Protein AF-A0A7C4N826-F1 (afdb_monomer)

Solvent-accessible surface area (backbone atoms only — not comparable to full-atom values): 10857 Å² total; per-residue (Å²): 114,66,68,38,59,45,18,26,52,26,45,74,72,68,40,43,72,61,13,52,49,43,39,58,63,31,50,81,81,29,78,31,41,46,38,45,15,41,29,45,84,32,89,45,54,49,45,40,62,68,64,47,46,76,80,42,70,53,61,46,68,82,58,27,34,66,53,55,62,45,84,78,51,10,20,33,34,34,29,24,44,35,54,50,26,20,45,44,22,25,51,54,32,47,53,49,39,73,77,40,53,96,76,60,71,66,46,52,72,67,58,39,51,58,51,39,42,58,34,52,52,54,51,48,49,48,52,49,18,58,60,71,21,60,78,48,58,81,66,18,64,59,32,46,23,58,70,56,35,62,77,55,72,54,79,62,62,69,62,34,40,31,40,44,30,83,76,4,52,52,34,47,49,35,33,54,26,19,27,43,36,17,32,39,52,34,49,38,48,47,52,58,52,55,49,56,54,48,53,54,50,52,55,50,51,51,52,55,56,52,63,75,74,108

Secondary structure (DSSP, 8-state):
--HHHHHHHHHHTT-HHHHHHHHHHHTTT----GGGEEEESSS-SS--HHHHHTTS--SSHHHHTT--EETTTEEEEEEEHHHHHHHHHHHHHHHHHHHHTTTPPPPPHHHHHHHHHHHHHHHHHHHHHHHHHTTSTT-SHHHH-HHHHHHTTT-S-HHHHSSSSTTSHHHHHHHHHHHHHHHHHHHHHHHHHHHHHHHHHHHHHHHHHHHTT-

Sequence (214 aa):
VVAPWLAPVFMRLGAEGLGNSIYFIYQFFCHQLPERSFFLFGPQPMYSLAQIGAAWPVADPNVLRQFVGSADFGWKVAYSDRMVSMYTGLWLASIGFAAFRRRIRPLPIWGYALLLLPMLIDGGTHFLSDLLAAPDWGAGFRDTNAWLAQLTGGALPPEFYAGSALGSFNSIMRLLTGALFGAATVWFAWPYVDGAFGEIKEDLAAKIAGLRKA

Mean predicted aligned error: 3.91 Å

pLDDT: mean 95.6, std 3.64, range [69.06, 98.75]

Structure (mmCIF, N/CA/C/O backbone):
data_AF-A0A7C4N826-F1
#
_entry.id   AF-A0A7C4N826-F1
#
loop_
_atom_site.group_PDB
_atom_site.id
_atom_site.type_symbol
_atom_site.label_atom_id
_atom_site.label_alt_id
_atom_site.label_comp_id
_atom_site.label_asym_id
_atom_site.label_entity_id
_atom_site.label_seq_id
_atom_site.pdbx_PDB_ins_code
_atom_site.Cartn_x
_atom_site.Cartn_y
_atom_site.Cartn_z
_atom_site.occupancy
_atom_site.B_iso_or_equiv
_atom_site.auth_seq_id
_atom_site.auth_comp_id
_atom_site.auth_asym_id
_atom_site.auth_atom_id
_atom_site.pdbx_PDB_model_num
ATOM 1 N N . VAL A 1 1 ? -10.874 -2.614 1.430 1.00 90.38 1 VAL A N 1
ATOM 2 C CA . VAL A 1 1 ? -10.037 -3.771 1.031 1.00 90.38 1 VAL A CA 1
ATOM 3 C C . VAL A 1 1 ? -10.423 -4.315 -0.335 1.00 90.38 1 VAL A C 1
ATOM 5 O O . VAL A 1 1 ? -9.553 -4.324 -1.179 1.00 90.38 1 VAL A O 1
ATOM 8 N N . VAL A 1 2 ? -11.677 -4.721 -0.585 1.00 95.00 2 VAL A N 1
ATOM 9 C CA . VAL A 1 2 ? -12.054 -5.477 -1.804 1.00 95.00 2 VAL A CA 1
ATOM 10 C C . VAL A 1 2 ? -12.101 -4.646 -3.093 1.00 95.00 2 VAL A C 1
ATOM 12 O O . VAL A 1 2 ? -11.544 -5.066 -4.098 1.00 95.00 2 VAL A O 1
ATOM 15 N N . ALA A 1 3 ? -12.736 -3.470 -3.084 1.00 96.69 3 ALA A N 1
ATOM 16 C CA . ALA A 1 3 ? -13.019 -2.723 -4.317 1.00 96.69 3 ALA A CA 1
ATOM 17 C C . ALA A 1 3 ? -11.794 -2.436 -5.224 1.00 96.69 3 ALA A C 1
ATOM 19 O O . ALA A 1 3 ? -11.919 -2.647 -6.426 1.00 96.69 3 ALA A O 1
ATOM 20 N N . PRO A 1 4 ? -10.599 -2.070 -4.714 1.00 97.75 4 PRO A N 1
ATOM 21 C CA . PRO A 1 4 ? -9.406 -1.890 -5.552 1.00 97.75 4 PRO A CA 1
ATOM 22 C C . PRO A 1 4 ? -8.995 -3.129 -6.357 1.00 97.75 4 PRO A C 1
ATOM 24 O O . PRO A 1 4 ? -8.427 -2.994 -7.439 1.00 97.75 4 PRO A O 1
ATOM 27 N N . TRP A 1 5 ? -9.285 -4.331 -5.848 1.00 98.19 5 TRP A N 1
ATOM 28 C CA . TRP A 1 5 ? -8.997 -5.599 -6.524 1.00 98.19 5 TRP A CA 1
ATOM 29 C C . TRP A 1 5 ? -10.010 -5.933 -7.618 1.00 98.19 5 TRP A C 1
ATOM 31 O O . TRP A 1 5 ? -9.725 -6.766 -8.472 1.00 98.19 5 TRP A O 1
ATOM 41 N N . LEU A 1 6 ? -11.176 -5.282 -7.630 1.00 98.50 6 LEU A N 1
ATOM 42 C CA . LEU A 1 6 ? -12.163 -5.457 -8.695 1.00 98.50 6 LEU A CA 1
ATOM 43 C C . LEU A 1 6 ? -11.793 -4.684 -9.964 1.00 98.50 6 LEU A C 1
ATOM 45 O O . LEU A 1 6 ? -12.235 -5.074 -11.041 1.00 98.50 6 LEU A O 1
ATOM 49 N N . ALA A 1 7 ? -10.953 -3.644 -9.870 1.00 98.50 7 ALA A N 1
ATOM 50 C CA . ALA A 1 7 ? -10.474 -2.910 -11.042 1.00 98.50 7 ALA A CA 1
ATOM 51 C C . ALA A 1 7 ? -9.855 -3.840 -12.102 1.00 98.50 7 ALA A C 1
ATOM 53 O O . ALA A 1 7 ? -10.395 -3.897 -13.208 1.00 98.50 7 ALA A O 1
ATOM 54 N N . PRO A 1 8 ? -8.816 -4.642 -11.796 1.00 98.56 8 PRO A N 1
ATOM 55 C CA . PRO A 1 8 ? -8.227 -5.533 -12.791 1.00 98.56 8 PRO A CA 1
ATOM 56 C C . PRO A 1 8 ? -9.186 -6.632 -13.271 1.00 98.56 8 PRO A C 1
ATOM 58 O O . PRO A 1 8 ? -9.076 -7.072 -14.412 1.00 98.56 8 PRO A O 1
ATOM 61 N N . VAL A 1 9 ? -10.153 -7.054 -12.445 1.00 98.62 9 VAL A N 1
ATOM 62 C CA . VAL A 1 9 ? -11.191 -8.023 -12.846 1.00 98.62 9 VAL A CA 1
ATOM 63 C C . VAL A 1 9 ? -12.089 -7.429 -13.930 1.00 98.62 9 VAL A C 1
ATOM 65 O O . VAL A 1 9 ? -12.307 -8.064 -14.958 1.00 98.62 9 VAL A O 1
ATOM 68 N N . PHE A 1 10 ? -12.576 -6.201 -13.743 1.00 98.75 10 PHE A N 1
ATOM 69 C CA . PHE A 1 10 ? -13.399 -5.535 -14.752 1.00 98.75 10 PHE A CA 1
ATOM 70 C C . PHE A 1 10 ? -12.628 -5.255 -16.036 1.00 98.75 10 PHE A C 1
ATOM 72 O O . PHE A 1 10 ? -13.175 -5.467 -17.116 1.00 98.75 10 PHE A O 1
ATOM 79 N N . MET A 1 11 ? -11.355 -4.867 -15.927 1.00 98.56 11 MET A N 1
ATOM 80 C CA . MET A 1 11 ? -10.503 -4.698 -17.102 1.00 98.56 11 MET A CA 1
ATOM 81 C C . MET A 1 11 ? -10.345 -6.012 -17.880 1.00 98.56 11 MET A C 1
ATOM 83 O O . MET A 1 11 ? -10.524 -6.030 -19.095 1.00 98.56 11 MET A O 1
ATOM 87 N N . ARG A 1 12 ? -10.107 -7.135 -17.187 1.00 98.31 12 ARG A N 1
ATOM 88 C CA . ARG A 1 12 ? -10.002 -8.460 -17.818 1.00 98.31 12 ARG A CA 1
ATOM 89 C C . ARG A 1 12 ? -11.283 -8.890 -18.535 1.00 98.31 12 ARG A C 1
ATOM 91 O O . ARG A 1 12 ? -11.203 -9.586 -19.543 1.00 98.31 12 ARG A O 1
ATOM 98 N N . LEU A 1 13 ? -12.446 -8.518 -18.005 1.00 98.25 13 LEU A N 1
ATOM 99 C CA . LEU A 1 13 ? -13.756 -8.863 -18.567 1.00 98.25 13 LEU A CA 1
ATOM 100 C C . LEU A 1 13 ? -14.211 -7.914 -19.692 1.00 98.25 13 LEU A C 1
ATOM 102 O O . LEU A 1 13 ? -15.305 -8.094 -20.219 1.00 98.25 13 LEU A O 1
ATOM 106 N N . GLY A 1 14 ? -13.416 -6.896 -20.044 1.00 97.69 14 GLY A N 1
ATOM 107 C CA . GLY A 1 14 ? -13.790 -5.872 -21.027 1.00 97.69 14 GLY A CA 1
ATOM 108 C C . GLY A 1 14 ? -14.777 -4.823 -20.498 1.00 97.69 14 GLY A C 1
ATOM 109 O O . GLY A 1 14 ? -15.217 -3.951 -21.242 1.00 97.69 14 GLY A O 1
ATOM 110 N N . ALA A 1 15 ? -15.111 -4.853 -19.204 1.00 98.31 15 ALA A N 1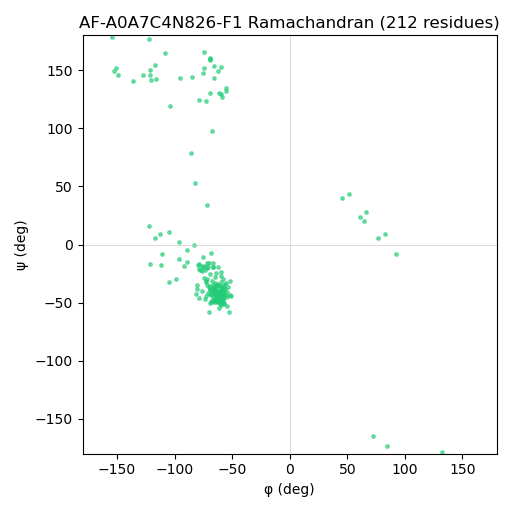
ATOM 111 C CA . ALA A 1 15 ? -15.949 -3.854 -18.542 1.00 98.31 15 ALA A CA 1
ATOM 112 C C . ALA A 1 15 ? -15.121 -2.618 -18.137 1.00 98.31 15 ALA A C 1
ATOM 114 O O . ALA A 1 15 ? -15.113 -2.199 -16.976 1.00 98.31 15 ALA A O 1
ATOM 115 N N . GLU A 1 16 ? -14.402 -2.034 -19.096 1.00 97.88 16 GLU A N 1
ATOM 116 C CA . GLU A 1 16 ? -13.386 -1.000 -18.859 1.00 97.88 16 GLU A CA 1
ATOM 117 C C . GLU A 1 16 ? -13.931 0.222 -18.111 1.00 97.88 16 GLU A C 1
ATOM 119 O O . GLU A 1 16 ? -13.265 0.743 -17.222 1.00 97.88 16 GLU A O 1
ATOM 124 N N . GLY A 1 17 ? -15.168 0.647 -18.394 1.00 98.31 17 GLY A N 1
ATOM 125 C CA . GLY A 1 17 ? -15.800 1.772 -17.695 1.00 98.31 17 GLY A CA 1
ATOM 126 C C . GLY A 1 17 ? -15.902 1.564 -16.179 1.00 98.31 17 GLY A C 1
ATOM 127 O O . GLY A 1 17 ? -15.667 2.499 -15.412 1.00 98.31 17 GLY A O 1
ATOM 128 N N . LEU A 1 18 ? -16.173 0.335 -15.724 1.00 98.44 18 LEU A N 1
ATOM 129 C CA . LEU A 1 18 ? -16.213 -0.001 -14.297 1.00 98.44 18 LEU A CA 1
ATOM 130 C C . LEU A 1 18 ? -14.803 -0.042 -13.697 1.00 98.44 18 LEU A C 1
ATOM 132 O O . LEU A 1 18 ? -14.575 0.525 -12.629 1.00 98.44 18 LEU A O 1
ATOM 136 N N . GLY A 1 19 ? -13.848 -0.662 -14.397 1.00 98.44 19 GLY A N 1
ATOM 137 C CA . GLY A 1 19 ? -12.448 -0.715 -13.966 1.00 98.44 19 GLY A CA 1
ATOM 138 C C . GLY A 1 19 ? -11.834 0.679 -13.819 1.00 98.44 19 GLY A C 1
ATOM 139 O O . GLY A 1 19 ? -11.307 1.025 -12.760 1.00 98.44 19 GLY A O 1
ATOM 140 N N . ASN A 1 20 ? -12.004 1.519 -14.839 1.00 98.31 20 ASN A N 1
ATOM 141 C CA . ASN A 1 20 ? -11.523 2.899 -14.871 1.00 98.31 20 ASN A CA 1
ATOM 142 C C . ASN A 1 20 ? -12.197 3.784 -13.821 1.00 98.31 20 ASN A C 1
ATOM 144 O O . ASN A 1 20 ? -11.534 4.641 -13.243 1.00 98.31 20 ASN A O 1
ATOM 148 N N . SER A 1 21 ? -13.470 3.539 -13.500 1.00 98.44 21 SER A N 1
ATOM 149 C CA . SER A 1 21 ? -14.152 4.237 -12.403 1.00 98.44 21 SER A CA 1
ATOM 150 C C . SER A 1 21 ? -13.519 3.917 -11.045 1.00 98.44 21 SER A C 1
ATOM 152 O O . SER A 1 21 ? -13.330 4.813 -10.222 1.00 98.44 21 SER A O 1
ATOM 154 N N . ILE A 1 22 ? -13.124 2.660 -10.812 1.00 98.50 22 ILE A N 1
ATOM 155 C CA . ILE A 1 22 ? -12.414 2.266 -9.586 1.00 98.50 22 ILE A CA 1
ATOM 156 C C . ILE A 1 22 ? -11.024 2.905 -9.545 1.00 98.50 22 ILE A C 1
ATOM 158 O O . ILE A 1 22 ? -10.684 3.522 -8.535 1.00 98.50 22 ILE A O 1
ATOM 162 N N . TYR A 1 23 ? -10.241 2.826 -10.629 1.00 98.38 23 TYR A N 1
ATOM 163 C CA . TYR A 1 23 ? -8.948 3.520 -10.701 1.00 98.38 23 TYR A CA 1
ATOM 164 C C . TYR A 1 23 ? -9.104 5.015 -10.420 1.00 98.38 23 TYR A C 1
ATOM 166 O O . TYR A 1 23 ? -8.359 5.558 -9.602 1.00 98.38 23 TYR A O 1
ATOM 174 N N . PHE A 1 24 ? -10.113 5.656 -11.019 1.00 97.19 24 PHE A N 1
ATOM 175 C CA . PHE A 1 24 ? -10.397 7.075 -10.842 1.00 97.19 24 PHE A CA 1
ATOM 176 C C . PHE A 1 24 ? -10.697 7.431 -9.386 1.00 97.19 24 PHE A C 1
ATOM 178 O O . PHE A 1 24 ? -10.092 8.359 -8.857 1.00 97.19 24 PHE A O 1
ATOM 185 N N . ILE A 1 25 ? -11.592 6.697 -8.720 1.00 97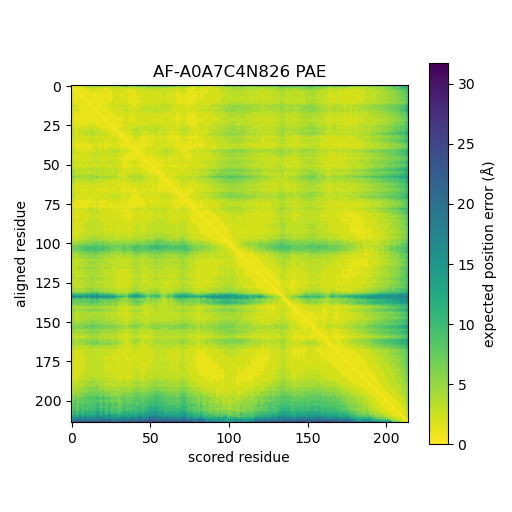.50 25 ILE A N 1
ATOM 186 C CA . ILE A 1 25 ? -11.944 6.951 -7.316 1.00 97.50 25 ILE A CA 1
ATOM 187 C C . ILE A 1 25 ? -10.715 6.777 -6.423 1.00 97.50 25 ILE A C 1
ATOM 189 O O . ILE A 1 25 ? -10.429 7.618 -5.570 1.00 97.50 25 ILE A O 1
ATOM 193 N N . TYR A 1 26 ? -9.957 5.699 -6.622 1.00 96.94 26 TYR A N 1
ATOM 194 C CA . TYR A 1 26 ? -8.838 5.387 -5.742 1.00 96.94 26 TYR A CA 1
ATOM 195 C C . TYR A 1 26 ? -7.605 6.266 -5.963 1.00 96.94 26 TYR A C 1
ATOM 197 O O . TYR A 1 26 ? -6.699 6.263 -5.128 1.00 96.94 26 TYR A O 1
ATOM 205 N N . GLN A 1 27 ? -7.557 7.054 -7.040 1.00 95.19 27 GLN A N 1
ATOM 206 C CA . GLN A 1 27 ? -6.398 7.893 -7.359 1.00 95.19 27 GLN A CA 1
ATOM 207 C C . GLN A 1 27 ? -6.239 9.082 -6.402 1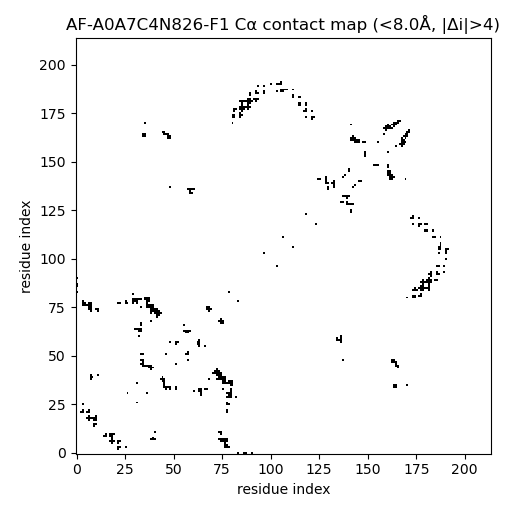.00 95.19 27 GLN A C 1
ATOM 209 O O . GLN A 1 27 ? -5.161 9.665 -6.306 1.00 95.19 27 GLN A O 1
ATOM 214 N N . PHE A 1 28 ? -7.322 9.444 -5.707 1.00 94.88 28 PHE A N 1
ATOM 215 C CA . PHE A 1 28 ? -7.336 10.480 -4.673 1.00 94.88 28 PHE A CA 1
ATOM 216 C C . PHE A 1 28 ? -6.795 9.979 -3.331 1.00 94.88 28 PHE A C 1
ATOM 218 O O . PHE A 1 28 ? -6.427 10.777 -2.477 1.00 94.88 28 PHE A O 1
ATOM 225 N N . PHE A 1 29 ? -6.733 8.659 -3.145 1.00 93.88 29 PHE A N 1
ATOM 226 C CA . PHE A 1 29 ? -6.243 8.035 -1.917 1.00 93.88 29 PHE A CA 1
ATOM 227 C C . PHE A 1 29 ? -4.838 7.461 -2.099 1.00 93.88 29 PHE A C 1
ATOM 229 O O . PHE A 1 29 ? -4.055 7.433 -1.157 1.00 93.88 29 PHE A O 1
ATOM 236 N N . CYS A 1 30 ? -4.514 6.993 -3.305 1.00 94.88 30 CYS A N 1
ATOM 237 C CA . CYS A 1 30 ? -3.245 6.373 -3.648 1.00 94.88 30 CYS A CA 1
ATOM 238 C C . CYS A 1 30 ? -2.750 6.904 -4.995 1.00 94.88 30 CYS A C 1
ATOM 240 O O . CYS A 1 30 ? -3.525 7.021 -5.938 1.00 94.88 30 CYS A O 1
ATOM 242 N N . HIS A 1 31 ? -1.443 7.132 -5.120 1.00 91.94 31 HIS A N 1
ATOM 243 C CA . HIS A 1 31 ? -0.825 7.525 -6.389 1.00 91.94 31 HIS A CA 1
ATOM 244 C C . HIS A 1 31 ? -0.883 6.420 -7.468 1.00 91.94 31 HIS A C 1
ATOM 246 O O . HIS A 1 31 ? -0.725 6.722 -8.645 1.00 91.94 31 HIS A O 1
ATOM 252 N N . GLN A 1 32 ? -1.101 5.154 -7.079 1.00 93.88 32 GLN A N 1
ATOM 253 C CA . GLN A 1 32 ? -1.239 3.988 -7.970 1.00 93.88 32 GLN A CA 1
ATOM 254 C C . GLN A 1 32 ? -0.104 3.841 -8.996 1.00 93.88 32 GLN A C 1
ATOM 256 O O . GLN A 1 32 ? -0.339 3.559 -10.171 1.00 93.88 32 GLN A O 1
ATOM 261 N N . LEU A 1 33 ? 1.142 4.041 -8.569 1.00 95.69 33 LEU A N 1
ATOM 262 C CA . LEU A 1 33 ? 2.281 3.883 -9.472 1.00 95.69 33 LEU A CA 1
ATOM 263 C C . LEU A 1 33 ? 2.446 2.398 -9.833 1.00 95.69 33 LEU A C 1
ATOM 265 O O . LEU A 1 33 ? 2.408 1.555 -8.927 1.00 95.69 33 LEU A O 1
ATOM 269 N N . PRO A 1 34 ? 2.574 2.059 -11.125 1.00 96.88 34 PRO A N 1
ATOM 270 C CA . PRO A 1 34 ? 2.549 0.678 -11.592 1.00 96.88 34 PRO A CA 1
ATOM 271 C C . PRO A 1 34 ? 3.699 -0.163 -11.026 1.00 96.88 34 PRO A C 1
ATOM 273 O O . PRO A 1 34 ? 3.462 -1.270 -10.560 1.00 96.88 34 PRO A O 1
ATOM 276 N N . GLU A 1 35 ? 4.915 0.368 -10.926 1.00 94.88 35 GLU A N 1
ATOM 277 C CA . GLU A 1 35 ? 6.090 -0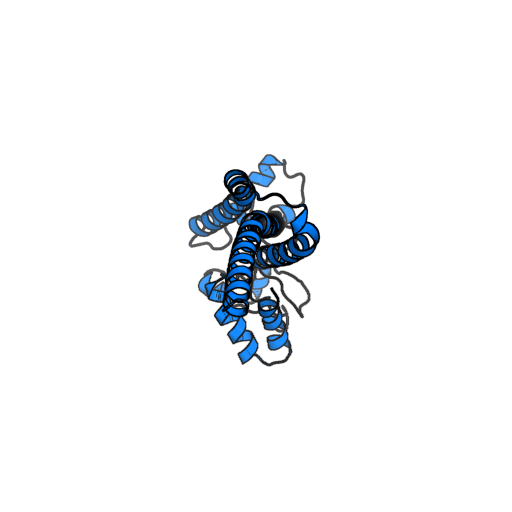.337 -10.394 1.00 94.88 35 GLU A CA 1
ATOM 278 C C . GLU A 1 35 ? 6.019 -0.621 -8.882 1.00 94.88 35 GLU A C 1
ATOM 280 O O . GLU A 1 35 ? 6.874 -1.306 -8.320 1.00 94.88 35 GLU A O 1
ATOM 285 N N . ARG A 1 36 ? 4.994 -0.083 -8.211 1.00 95.44 36 ARG A N 1
ATOM 286 C CA . ARG A 1 36 ? 4.704 -0.272 -6.783 1.00 95.44 36 ARG A CA 1
ATOM 287 C C . ARG A 1 36 ? 3.306 -0.865 -6.562 1.00 95.44 36 ARG A C 1
ATOM 289 O O . ARG A 1 36 ? 2.789 -0.768 -5.455 1.00 95.44 36 ARG A O 1
ATOM 296 N N . SER A 1 37 ? 2.668 -1.429 -7.590 1.00 97.50 37 SER A N 1
ATOM 297 C CA . SER A 1 37 ? 1.313 -2.000 -7.524 1.00 97.50 37 SER A CA 1
ATOM 298 C C . SER A 1 37 ? 1.320 -3.474 -7.925 1.00 97.50 37 SER A C 1
ATOM 300 O O . SER A 1 37 ? 2.133 -3.896 -8.745 1.00 97.50 37 SER A O 1
ATOM 302 N N . PHE A 1 38 ? 0.396 -4.257 -7.367 1.00 97.81 38 PHE A N 1
ATOM 303 C CA . PHE A 1 38 ? 0.199 -5.642 -7.794 1.00 97.81 38 PHE A CA 1
ATOM 304 C C . PHE A 1 38 ? -0.538 -5.707 -9.130 1.00 97.81 38 PHE A C 1
ATOM 306 O O . PHE A 1 38 ? -1.409 -4.879 -9.366 1.00 97.81 38 PHE A O 1
ATOM 313 N N . PHE A 1 39 ? -0.252 -6.710 -9.955 1.00 98.31 39 PHE A N 1
ATOM 314 C CA . PHE A 1 39 ? -0.924 -6.996 -11.221 1.00 98.31 39 PHE A CA 1
ATOM 315 C C . PHE A 1 39 ? -1.632 -8.348 -11.168 1.00 98.31 39 PHE A C 1
ATOM 317 O O . PHE A 1 39 ? -1.128 -9.308 -10.586 1.00 98.31 39 PHE A O 1
ATOM 324 N N . LEU A 1 40 ? -2.804 -8.422 -11.798 1.00 98.50 40 LEU A N 1
ATOM 325 C CA . LEU A 1 40 ? -3.547 -9.658 -12.022 1.00 98.50 40 LEU A CA 1
ATOM 326 C C . LEU A 1 40 ? -3.681 -9.933 -13.517 1.00 98.50 40 LEU A C 1
ATOM 328 O O . LEU A 1 40 ? -3.728 -9.009 -14.328 1.00 98.50 40 LEU A O 1
ATOM 332 N N . PHE A 1 41 ? -3.837 -11.211 -13.861 1.00 98.31 41 PHE A N 1
ATOM 333 C CA . PHE A 1 41 ? -4.054 -11.686 -15.234 1.00 98.31 41 PHE A CA 1
ATOM 334 C C . PHE A 1 41 ? -2.885 -11.435 -16.196 1.00 98.31 41 PHE A C 1
ATOM 336 O O . PHE A 1 41 ? -3.084 -11.469 -17.408 1.00 98.31 41 PHE A O 1
ATOM 343 N N . GLY A 1 42 ? -1.687 -11.217 -15.653 1.00 96.69 42 GLY A N 1
ATOM 344 C CA . GLY A 1 42 ? -0.429 -11.171 -16.390 1.00 96.69 42 GLY A CA 1
ATOM 345 C C . GLY A 1 42 ? 0.581 -12.194 -15.859 1.00 96.69 42 GLY A C 1
ATOM 346 O O . GLY A 1 42 ? 0.300 -12.885 -1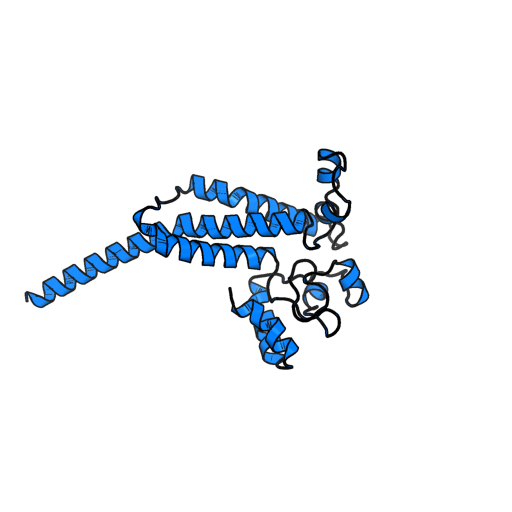4.876 1.00 96.69 42 GLY A O 1
ATOM 347 N N . PRO A 1 43 ? 1.758 -12.300 -16.495 1.00 97.38 43 PRO A N 1
ATOM 348 C CA . PRO A 1 43 ? 2.792 -13.267 -16.136 1.00 97.38 43 PRO A CA 1
ATOM 349 C C . PRO A 1 43 ? 3.472 -12.997 -14.787 1.00 97.38 43 PRO A C 1
ATOM 351 O O . PRO A 1 43 ? 3.998 -13.934 -14.189 1.00 97.38 43 PRO A O 1
ATOM 354 N N . GLN A 1 44 ? 3.497 -11.749 -14.304 1.00 96.12 44 GLN A N 1
ATOM 355 C CA . GLN A 1 44 ? 4.143 -11.386 -13.039 1.00 96.12 44 GLN A CA 1
ATOM 356 C C . GLN A 1 44 ? 3.187 -10.611 -12.123 1.00 96.12 44 GLN A C 1
ATOM 358 O O . GLN A 1 44 ? 2.375 -9.820 -12.606 1.00 96.12 44 GLN A O 1
ATOM 363 N N . PRO A 1 45 ? 3.294 -10.793 -10.793 1.00 95.94 45 PRO A N 1
ATOM 364 C CA . PRO A 1 45 ? 2.462 -10.072 -9.835 1.00 95.94 45 PRO A CA 1
ATOM 365 C C . PRO A 1 45 ? 2.900 -8.616 -9.642 1.00 95.94 45 PRO A C 1
ATOM 367 O O . PRO A 1 45 ? 2.124 -7.835 -9.111 1.00 95.94 45 PRO A O 1
ATOM 370 N N . MET A 1 46 ? 4.125 -8.246 -10.022 1.00 96.00 46 MET A N 1
ATOM 371 C CA . MET A 1 46 ? 4.659 -6.879 -10.011 1.00 96.00 46 MET A CA 1
ATOM 372 C C . MET A 1 46 ? 5.730 -6.767 -11.098 1.00 96.00 46 MET A C 1
ATOM 374 O O . MET A 1 46 ? 6.430 -7.744 -11.357 1.00 96.00 46 MET A O 1
ATOM 378 N N . TYR A 1 47 ? 5.894 -5.578 -11.677 1.00 95.31 47 TYR A N 1
ATOM 379 C CA . TYR A 1 47 ? 6.898 -5.301 -12.708 1.00 95.31 47 TYR A CA 1
ATOM 380 C C . TYR A 1 47 ? 7.832 -4.181 -12.261 1.00 95.31 47 TYR A C 1
ATOM 382 O O . TYR A 1 47 ? 7.418 -3.239 -11.586 1.00 95.31 47 TYR A O 1
ATOM 390 N N . SER A 1 48 ? 9.099 -4.271 -12.652 1.00 93.12 48 SER A N 1
ATOM 391 C CA . SER A 1 48 ? 10.071 -3.199 -12.448 1.00 93.12 48 SER A CA 1
ATOM 392 C C . SER A 1 48 ? 9.765 -1.985 -13.330 1.00 93.12 48 SER A C 1
ATOM 394 O O . SER A 1 48 ? 9.132 -2.099 -14.383 1.00 93.12 48 SER A O 1
ATOM 396 N N . LEU A 1 49 ? 10.287 -0.820 -12.934 1.00 92.25 49 LEU A N 1
ATOM 397 C CA . LEU A 1 49 ? 10.165 0.408 -13.720 1.00 92.25 49 LEU A CA 1
ATOM 398 C C . LEU A 1 49 ? 10.755 0.244 -15.131 1.00 92.25 49 LEU A C 1
ATOM 400 O O . LEU A 1 49 ? 10.186 0.750 -16.087 1.00 92.25 49 LEU A O 1
ATOM 404 N N . ALA A 1 50 ? 11.840 -0.525 -15.277 1.00 91.81 50 ALA A N 1
ATOM 405 C CA . ALA A 1 50 ? 12.450 -0.816 -16.574 1.00 91.81 50 ALA A CA 1
ATOM 406 C C . ALA A 1 50 ? 11.538 -1.661 -17.480 1.00 91.81 50 ALA A C 1
ATOM 408 O O . ALA A 1 50 ? 11.409 -1.368 -18.666 1.00 91.81 50 ALA A O 1
ATOM 409 N N . GLN A 1 51 ? 10.863 -2.676 -16.926 1.00 94.88 51 GLN A N 1
ATOM 410 C CA . GLN A 1 51 ? 9.896 -3.480 -17.685 1.00 94.88 51 GLN A CA 1
ATOM 411 C C . GLN A 1 51 ? 8.707 -2.632 -18.145 1.00 94.88 51 GLN A C 1
ATOM 413 O O . GLN A 1 51 ? 8.294 -2.738 -19.293 1.00 94.88 51 GLN A O 1
ATOM 418 N N . ILE A 1 52 ? 8.188 -1.761 -17.275 1.00 95.75 52 ILE A N 1
ATOM 419 C CA . ILE A 1 52 ? 7.109 -0.826 -17.631 1.00 95.75 52 ILE A CA 1
ATOM 420 C C . ILE A 1 52 ? 7.598 0.184 -18.678 1.00 95.75 52 ILE A C 1
ATOM 422 O O . ILE A 1 52 ? 6.891 0.444 -19.646 1.00 95.75 52 ILE A O 1
ATOM 426 N N . GLY A 1 53 ? 8.831 0.679 -18.541 1.00 95.19 53 GLY A N 1
ATOM 427 C CA . GLY A 1 53 ? 9.481 1.614 -19.463 1.00 95.19 53 GLY A CA 1
ATOM 428 C C . GLY A 1 53 ? 9.634 1.104 -20.894 1.00 95.19 53 GLY A C 1
ATOM 429 O O . GLY A 1 53 ? 9.700 1.905 -21.822 1.00 95.19 53 GLY A O 1
ATOM 430 N N . ALA A 1 54 ? 9.633 -0.217 -21.094 1.00 95.69 54 ALA A N 1
ATOM 431 C CA . ALA A 1 54 ? 9.626 -0.817 -22.425 1.00 95.69 54 ALA A CA 1
ATOM 432 C C . ALA A 1 54 ? 8.276 -0.663 -23.154 1.00 95.69 54 ALA A C 1
ATOM 434 O O . ALA A 1 54 ? 8.233 -0.773 -24.377 1.00 95.69 54 ALA A O 1
ATOM 435 N N . ALA A 1 55 ? 7.184 -0.415 -22.421 1.00 95.69 55 ALA A N 1
ATOM 436 C CA . ALA A 1 55 ? 5.824 -0.326 -22.957 1.00 95.69 55 ALA A CA 1
ATOM 437 C C . ALA A 1 55 ? 5.135 1.028 -22.697 1.00 95.69 55 ALA A C 1
ATOM 439 O O . ALA A 1 55 ? 4.129 1.330 -23.338 1.00 95.69 55 ALA A O 1
ATOM 440 N N . TRP A 1 56 ? 5.637 1.841 -21.762 1.00 97.00 56 TRP A N 1
ATOM 441 C CA . TRP A 1 56 ? 5.002 3.085 -21.330 1.00 97.00 56 TRP A CA 1
ATOM 442 C C . TRP A 1 56 ? 6.031 4.139 -20.880 1.00 97.00 56 TRP A C 1
ATOM 444 O O . TRP A 1 56 ? 7.038 3.773 -20.277 1.00 97.00 56 TRP A O 1
ATOM 454 N N . PRO A 1 57 ? 5.800 5.449 -21.099 1.00 95.38 57 PRO A N 1
ATOM 455 C CA . PRO A 1 57 ? 6.702 6.495 -20.615 1.00 95.38 57 PRO A CA 1
ATOM 456 C C . PRO A 1 57 ? 6.833 6.518 -19.083 1.00 95.38 57 PRO A C 1
ATOM 458 O O . PRO A 1 57 ? 5.834 6.560 -18.365 1.00 95.38 57 PRO A O 1
ATOM 461 N N . VAL A 1 58 ? 8.073 6.550 -18.584 1.00 92.38 58 VAL A N 1
ATOM 462 C CA . VAL A 1 58 ? 8.391 6.504 -17.138 1.00 92.38 58 VAL A CA 1
ATOM 463 C C . VAL A 1 58 ? 8.964 7.803 -16.569 1.00 92.38 58 VAL A C 1
ATOM 465 O O . VAL A 1 58 ? 9.108 7.909 -15.357 1.00 92.38 58 VAL A O 1
ATOM 468 N N . ALA A 1 59 ? 9.287 8.783 -17.418 1.00 89.06 59 ALA A N 1
ATOM 469 C CA . ALA A 1 59 ? 9.972 10.008 -16.997 1.00 89.06 59 ALA A CA 1
ATOM 470 C C . ALA A 1 59 ? 9.095 10.926 -16.126 1.00 89.06 59 ALA A C 1
ATOM 472 O O . ALA A 1 59 ? 9.583 11.515 -15.168 1.00 89.06 59 ALA A O 1
ATOM 473 N N . ASP A 1 60 ? 7.801 11.036 -16.443 1.00 90.38 60 ASP A N 1
ATOM 474 C CA . ASP A 1 60 ? 6.849 11.838 -15.668 1.00 90.38 60 ASP A CA 1
ATOM 475 C C . ASP A 1 60 ? 5.957 10.919 -14.815 1.00 90.38 60 ASP A C 1
ATOM 477 O O . ASP A 1 60 ? 5.191 10.129 -15.384 1.00 90.38 60 ASP A O 1
ATOM 481 N N . PRO A 1 61 ? 5.971 11.027 -13.472 1.00 89.94 61 PRO A N 1
ATOM 482 C CA . PRO A 1 61 ? 5.119 10.218 -12.602 1.00 89.94 61 PRO A CA 1
ATOM 483 C C . PRO A 1 61 ? 3.616 10.407 -12.868 1.00 89.94 61 PRO A C 1
ATOM 485 O O . PRO A 1 61 ? 2.833 9.479 -12.643 1.00 89.94 61 PRO A O 1
ATOM 488 N N . ASN A 1 62 ? 3.188 11.572 -13.374 1.00 92.12 62 ASN A N 1
ATOM 489 C CA . ASN A 1 62 ? 1.791 11.830 -13.734 1.00 92.12 62 ASN A CA 1
ATOM 490 C C . ASN A 1 62 ? 1.359 11.081 -14.996 1.00 92.12 62 ASN A C 1
ATOM 492 O O . ASN A 1 62 ? 0.186 10.720 -15.117 1.00 92.12 62 ASN A O 1
ATOM 496 N N . VAL A 1 63 ? 2.291 10.822 -15.913 1.00 94.81 63 VAL A N 1
ATOM 497 C CA . VAL A 1 63 ? 2.069 9.966 -17.085 1.00 94.81 63 VAL A CA 1
ATOM 498 C C . VAL A 1 63 ? 2.206 8.500 -16.688 1.00 94.81 63 VAL A C 1
ATOM 500 O O . VAL A 1 63 ? 1.358 7.681 -17.037 1.00 94.81 63 VAL A O 1
ATOM 503 N N . LEU A 1 64 ? 3.211 8.161 -15.882 1.00 94.94 64 LEU A N 1
ATOM 504 C CA . LEU A 1 64 ? 3.480 6.800 -15.426 1.00 94.94 64 LEU A CA 1
ATOM 505 C C . LEU A 1 64 ? 2.284 6.180 -14.688 1.00 94.94 64 LEU A C 1
ATOM 507 O O . LEU A 1 64 ? 1.896 5.045 -14.964 1.00 94.94 64 LEU A O 1
ATOM 511 N N . ARG A 1 65 ? 1.628 6.931 -13.791 1.00 95.00 65 ARG A N 1
ATOM 512 C CA . ARG A 1 65 ? 0.438 6.446 -13.060 1.00 95.00 65 ARG A CA 1
ATOM 513 C C . ARG A 1 65 ? -0.756 6.107 -13.960 1.00 95.00 65 ARG A C 1
ATOM 515 O O . ARG A 1 65 ? -1.632 5.360 -13.519 1.00 95.00 65 ARG A O 1
ATOM 522 N N . GLN A 1 66 ? -0.799 6.615 -15.195 1.00 96.31 66 GLN A N 1
ATOM 523 C CA . GLN A 1 66 ? -1.862 6.314 -16.163 1.00 96.31 66 GLN A CA 1
ATOM 524 C C . GLN A 1 66 ? -1.738 4.901 -16.736 1.00 96.31 66 GLN A C 1
ATOM 526 O O . GLN A 1 66 ? -2.729 4.353 -17.212 1.00 96.31 66 GLN A O 1
ATOM 531 N N . PHE A 1 67 ? -0.564 4.269 -16.632 1.00 97.69 67 PHE A N 1
ATOM 532 C CA . PHE A 1 67 ? -0.410 2.868 -16.991 1.00 97.69 67 PHE A CA 1
ATOM 533 C C . PHE A 1 67 ? -1.179 1.986 -16.002 1.00 97.69 67 PHE A C 1
ATOM 535 O O . PHE A 1 67 ? -0.719 1.711 -14.890 1.00 97.69 67 PHE A O 1
ATOM 542 N N . VAL A 1 68 ? -2.389 1.579 -16.385 1.00 97.62 68 VAL A N 1
ATOM 543 C CA . VAL A 1 68 ? -3.247 0.665 -15.612 1.00 97.62 68 VAL A CA 1
ATOM 544 C C . VAL A 1 68 ? -3.001 -0.807 -15.944 1.00 97.62 68 VAL A C 1
ATOM 546 O O . VAL A 1 68 ? -3.413 -1.679 -15.180 1.00 97.62 68 VAL A O 1
ATOM 549 N N . GLY A 1 69 ? -2.317 -1.088 -17.053 1.00 97.38 69 GLY A N 1
ATOM 550 C CA . GLY A 1 69 ? -2.004 -2.435 -17.519 1.00 97.38 69 GLY A CA 1
ATOM 551 C C . GLY A 1 69 ? -2.315 -2.656 -18.996 1.00 97.38 69 GLY A C 1
ATOM 552 O O . GLY A 1 69 ? -2.760 -1.747 -19.694 1.00 97.38 69 GLY A O 1
ATOM 553 N N . SER A 1 70 ? -2.080 -3.878 -19.463 1.00 97.00 70 SER A N 1
ATOM 554 C CA . SER A 1 70 ? -2.337 -4.324 -20.835 1.00 97.00 70 SER A CA 1
ATOM 555 C C . SER A 1 70 ? -2.568 -5.838 -20.868 1.00 97.00 70 SER A C 1
ATOM 557 O O . SER A 1 70 ? -2.467 -6.509 -19.843 1.00 97.00 70 SER A O 1
ATOM 559 N N . ALA A 1 71 ? -2.847 -6.404 -22.044 1.00 96.56 71 ALA A N 1
ATOM 560 C CA . ALA A 1 71 ? -2.952 -7.856 -22.196 1.00 96.56 71 ALA A CA 1
ATOM 561 C C . ALA A 1 71 ? -1.649 -8.595 -21.821 1.00 96.56 71 ALA A C 1
ATOM 563 O O . ALA A 1 71 ? -1.719 -9.693 -21.273 1.00 96.56 71 ALA A O 1
ATOM 564 N N . ASP A 1 72 ? -0.487 -7.976 -22.057 1.00 96.94 72 ASP A N 1
ATOM 565 C CA . ASP A 1 72 ? 0.826 -8.579 -21.790 1.00 96.94 72 ASP A CA 1
ATOM 566 C C . ASP A 1 72 ? 1.229 -8.481 -20.316 1.00 96.94 72 ASP A C 1
ATOM 568 O O . ASP A 1 72 ? 1.857 -9.389 -19.779 1.00 96.94 72 ASP A O 1
ATOM 572 N N . PHE A 1 73 ? 0.862 -7.384 -19.647 1.00 97.88 73 PHE A N 1
ATOM 573 C CA . PHE A 1 73 ? 1.205 -7.141 -18.241 1.00 97.88 73 PHE A CA 1
ATOM 574 C C . PHE A 1 73 ? 0.129 -7.644 -17.274 1.00 97.88 73 PHE A C 1
ATOM 576 O O . PHE A 1 73 ? 0.396 -7.821 -16.083 1.00 97.88 73 PHE A O 1
ATOM 583 N N . GLY A 1 74 ? -1.089 -7.871 -17.766 1.00 98.44 74 GLY A N 1
ATOM 584 C CA . GLY A 1 74 ? -2.282 -7.876 -16.931 1.00 98.44 74 GLY A CA 1
ATOM 585 C C . GLY A 1 74 ? -2.646 -6.459 -16.482 1.00 98.44 74 GLY A C 1
ATOM 586 O O . GLY A 1 74 ? -2.135 -5.468 -17.005 1.00 98.44 74 GLY A O 1
ATOM 587 N N . TRP A 1 75 ? -3.511 -6.353 -15.476 1.00 98.69 75 TRP A N 1
ATOM 588 C CA . TRP A 1 75 ? -3.994 -5.072 -14.954 1.00 98.69 75 TRP A CA 1
ATOM 589 C C . TRP A 1 75 ? -3.653 -4.908 -13.485 1.00 98.69 75 TRP A C 1
ATOM 591 O O . TRP A 1 75 ? -3.723 -5.868 -12.711 1.00 98.69 75 TRP A O 1
ATOM 601 N N . LYS A 1 76 ? -3.289 -3.687 -13.096 1.00 98.25 76 LYS A N 1
ATOM 602 C CA . LYS A 1 76 ? -2.880 -3.396 -11.727 1.00 98.25 76 LYS A CA 1
ATOM 603 C C . LYS A 1 76 ? -4.072 -3.353 -10.772 1.00 98.25 76 LYS A C 1
ATOM 605 O O . LYS A 1 76 ? -5.184 -3.000 -11.134 1.00 98.25 76 LYS A O 1
ATOM 610 N N . VAL A 1 77 ? -3.854 -3.664 -9.507 1.00 98.44 77 VAL A N 1
ATOM 611 C CA . VAL A 1 77 ? -4.791 -3.326 -8.433 1.00 98.44 77 VAL A CA 1
ATOM 612 C C . VAL A 1 77 ? -4.835 -1.802 -8.318 1.00 98.44 77 VAL A C 1
ATOM 614 O O . VAL A 1 77 ? -3.802 -1.146 -8.440 1.00 98.44 77 VAL A O 1
ATOM 617 N N . ALA A 1 78 ? -6.003 -1.214 -8.041 1.00 98.06 78 ALA A N 1
ATOM 618 C CA . ALA A 1 78 ? -6.152 0.241 -7.882 1.00 98.06 78 ALA A CA 1
ATOM 619 C C . ALA A 1 78 ? -5.538 0.790 -6.569 1.00 98.06 78 ALA A C 1
ATOM 621 O O . ALA A 1 78 ? -6.059 1.726 -5.968 1.00 98.06 78 ALA A O 1
ATOM 622 N N . TYR A 1 79 ? -4.441 0.190 -6.104 1.00 96.94 79 TYR A N 1
ATOM 623 C CA . TYR A 1 79 ? -3.654 0.535 -4.928 1.00 96.94 79 TYR A CA 1
ATOM 624 C C . TYR A 1 79 ? -2.192 0.141 -5.133 1.00 96.94 79 TYR A C 1
ATOM 626 O O . TYR A 1 79 ? -1.892 -0.854 -5.788 1.00 96.94 79 TYR A O 1
ATOM 634 N N . SER A 1 80 ? -1.301 0.874 -4.464 1.00 96.50 80 SER A N 1
ATOM 635 C CA . SER A 1 80 ? 0.066 0.422 -4.236 1.00 96.50 80 SER A CA 1
ATOM 636 C C . SER A 1 80 ? 0.114 -0.751 -3.253 1.00 96.50 80 SER A C 1
ATOM 638 O O . SER A 1 80 ? -0.801 -0.956 -2.449 1.00 96.50 80 SER A O 1
ATOM 640 N N . ASP A 1 81 ? 1.221 -1.483 -3.273 1.00 96.38 81 ASP A N 1
ATOM 641 C CA . ASP A 1 81 ? 1.544 -2.561 -2.341 1.00 96.38 81 ASP A CA 1
ATOM 642 C C . ASP A 1 81 ? 1.412 -2.124 -0.867 1.00 96.38 81 ASP A C 1
ATOM 644 O O . ASP A 1 81 ? 0.761 -2.810 -0.075 1.00 96.38 81 ASP A O 1
ATOM 648 N N . ARG A 1 82 ? 1.908 -0.930 -0.515 1.00 96.62 82 ARG A N 1
ATOM 649 C CA . ARG A 1 82 ? 1.750 -0.309 0.810 1.00 96.62 82 ARG A CA 1
ATOM 650 C C . ARG A 1 82 ? 0.281 -0.129 1.187 1.00 96.62 82 ARG A C 1
ATOM 652 O O . ARG A 1 82 ? -0.112 -0.442 2.305 1.00 96.62 82 ARG A O 1
ATOM 659 N N . MET A 1 83 ? -0.540 0.398 0.279 1.00 97.19 83 MET A N 1
ATOM 660 C CA . MET A 1 83 ? -1.961 0.643 0.557 1.00 97.19 83 MET A CA 1
ATOM 661 C C . MET A 1 83 ? -2.720 -0.672 0.718 1.00 97.19 83 MET A C 1
ATOM 663 O O . MET A 1 83 ? -3.550 -0.806 1.618 1.00 97.19 83 MET A O 1
ATOM 667 N N . VAL A 1 84 ? -2.389 -1.675 -0.098 1.00 97.44 84 VAL A N 1
ATOM 668 C CA . VAL A 1 84 ? -2.908 -3.034 0.064 1.00 97.44 84 VAL A CA 1
ATOM 669 C C . VAL A 1 84 ? -2.576 -3.583 1.451 1.00 97.44 84 VAL A C 1
ATOM 671 O O . VAL A 1 84 ? -3.498 -4.029 2.140 1.00 97.44 84 VAL A O 1
ATOM 674 N N . SER A 1 85 ? -1.313 -3.534 1.894 1.00 97.56 85 SER A N 1
ATOM 675 C CA . SER A 1 85 ? -0.937 -4.073 3.209 1.00 97.56 85 SER A CA 1
ATOM 676 C C . SER A 1 85 ? -1.549 -3.276 4.359 1.00 97.56 85 SER A C 1
ATOM 678 O O . SER A 1 85 ? -2.031 -3.874 5.318 1.00 97.56 85 SER A O 1
ATOM 680 N N . MET A 1 86 ? -1.629 -1.950 4.234 1.00 97.56 86 MET A N 1
ATOM 681 C CA . MET A 1 86 ? -2.213 -1.062 5.236 1.00 97.56 86 MET A CA 1
ATOM 682 C C . MET A 1 86 ? -3.691 -1.360 5.487 1.00 97.56 86 MET A C 1
ATOM 684 O O . MET A 1 86 ? -4.092 -1.627 6.621 1.00 97.56 86 MET A O 1
ATOM 688 N N . TYR A 1 87 ? -4.515 -1.365 4.436 1.00 97.38 87 TYR A N 1
ATOM 689 C CA . TYR A 1 87 ? -5.948 -1.611 4.598 1.00 97.38 87 TYR A CA 1
ATOM 690 C C . TYR A 1 87 ? -6.267 -3.071 4.910 1.00 97.38 87 TYR A C 1
ATOM 692 O O . TYR A 1 87 ? -7.229 -3.338 5.630 1.00 97.38 87 TYR A O 1
ATOM 700 N N . THR A 1 88 ? -5.485 -4.019 4.388 1.00 96.88 88 THR A N 1
ATOM 701 C CA . THR A 1 88 ? -5.659 -5.440 4.725 1.00 96.88 88 THR A CA 1
ATOM 702 C C . THR A 1 88 ? -5.268 -5.697 6.177 1.00 96.88 88 THR A C 1
ATOM 704 O O . THR A 1 88 ? -6.012 -6.362 6.891 1.00 96.88 88 THR A O 1
ATOM 707 N N . GLY A 1 89 ? -4.163 -5.109 6.644 1.00 97.50 89 GLY A N 1
ATOM 708 C CA . GLY A 1 89 ? -3.731 -5.162 8.039 1.00 97.50 89 GLY A CA 1
ATOM 709 C C . GLY A 1 89 ? -4.774 -4.569 8.981 1.00 97.50 89 GLY A C 1
ATOM 710 O O . GLY A 1 89 ? -5.134 -5.211 9.963 1.00 97.50 89 GLY A O 1
ATOM 711 N N . LEU A 1 90 ? -5.341 -3.407 8.634 1.00 97.56 90 LEU A N 1
ATOM 712 C CA . LEU A 1 90 ? -6.460 -2.813 9.369 1.00 97.56 90 LEU A CA 1
ATOM 713 C C . LEU A 1 90 ? -7.652 -3.775 9.437 1.00 97.56 90 LEU A C 1
ATOM 715 O O . LEU A 1 90 ? -8.164 -4.052 10.515 1.00 97.56 90 LEU A O 1
ATOM 719 N N . TRP A 1 91 ? -8.076 -4.335 8.305 1.00 97.88 91 TRP A N 1
ATOM 720 C CA . TRP A 1 91 ? -9.230 -5.234 8.262 1.00 97.88 91 TRP A CA 1
ATOM 721 C C . TRP A 1 91 ? -9.022 -6.518 9.078 1.00 97.88 91 TRP A C 1
ATOM 723 O O . TRP A 1 91 ? -9.883 -6.882 9.880 1.00 97.88 91 TRP A O 1
ATOM 733 N N . LEU A 1 92 ? -7.863 -7.169 8.944 1.00 98.00 92 LEU A N 1
ATOM 734 C CA . LEU A 1 92 ? -7.518 -8.359 9.726 1.00 98.00 92 LEU A CA 1
ATOM 735 C C . LEU A 1 92 ? -7.402 -8.044 11.221 1.00 98.00 92 LEU A C 1
ATOM 737 O O . LEU A 1 92 ? -7.902 -8.804 12.050 1.00 98.00 92 LEU A O 1
ATOM 741 N N . ALA A 1 93 ? -6.808 -6.905 11.578 1.00 97.81 93 ALA A N 1
ATOM 742 C CA . ALA A 1 93 ? -6.734 -6.464 12.962 1.00 97.81 93 ALA A CA 1
ATOM 743 C C . ALA A 1 93 ? -8.121 -6.156 13.536 1.00 97.81 93 ALA A C 1
ATOM 745 O O . ALA A 1 93 ? -8.367 -6.475 14.695 1.00 97.81 93 ALA A O 1
ATOM 746 N N . SER A 1 94 ? -9.057 -5.606 12.752 1.00 97.81 94 SER A N 1
ATOM 747 C CA . SER A 1 94 ? -10.446 -5.405 13.190 1.00 97.81 94 SER A CA 1
ATOM 748 C C . SER A 1 94 ? -11.155 -6.730 13.481 1.00 97.81 94 SER A C 1
ATOM 750 O O . SER A 1 94 ? -11.867 -6.829 14.481 1.00 97.81 94 SER A O 1
ATOM 752 N N . ILE A 1 95 ? -10.938 -7.760 12.655 1.00 97.50 95 ILE A N 1
ATOM 753 C CA . ILE A 1 95 ? -11.453 -9.117 12.908 1.00 97.50 95 ILE A CA 1
ATOM 754 C C . ILE A 1 95 ? -10.832 -9.687 14.190 1.00 97.50 95 ILE A C 1
ATOM 756 O O . ILE A 1 95 ? -11.548 -10.186 15.059 1.00 97.50 95 ILE A O 1
ATOM 760 N N . GLY A 1 96 ? -9.511 -9.561 14.342 1.00 97.19 96 GLY A N 1
ATOM 761 C CA . GLY A 1 96 ? -8.802 -9.971 15.554 1.00 97.19 96 GLY A CA 1
ATOM 762 C C . GLY A 1 96 ? -9.325 -9.251 16.797 1.00 97.19 96 GLY A C 1
ATOM 763 O O . GLY A 1 96 ? -9.624 -9.886 17.807 1.00 97.19 96 GLY A O 1
ATOM 764 N N . PHE A 1 97 ? -9.533 -7.937 16.716 1.00 97.44 97 PHE A N 1
ATOM 765 C CA . PHE A 1 97 ? -10.130 -7.165 17.797 1.00 97.44 97 PHE A CA 1
ATOM 766 C C . PHE A 1 97 ? -11.519 -7.693 18.145 1.00 97.44 97 PHE A C 1
ATOM 768 O O . PHE A 1 97 ? -11.779 -7.958 19.310 1.00 97.44 97 PHE A O 1
ATOM 775 N N . ALA A 1 98 ? -12.397 -7.929 17.168 1.00 96.25 98 ALA A N 1
ATOM 776 C CA . ALA A 1 98 ? -13.732 -8.462 17.441 1.00 96.25 98 ALA A CA 1
ATOM 777 C C . ALA A 1 98 ? -13.688 -9.793 18.219 1.00 96.25 98 ALA A C 1
ATOM 779 O O . ALA A 1 98 ? -14.481 -9.989 19.145 1.00 96.25 98 ALA A O 1
ATOM 780 N N . ALA A 1 99 ? -12.729 -10.671 17.902 1.00 97.12 99 ALA A N 1
ATOM 781 C CA . ALA A 1 99 ? -12.527 -11.941 18.598 1.00 97.12 99 ALA A CA 1
ATOM 782 C C . ALA A 1 99 ? -11.948 -11.781 20.019 1.00 97.12 99 ALA A C 1
ATOM 784 O O . ALA A 1 99 ? -12.309 -12.537 20.924 1.00 97.12 99 ALA A O 1
ATOM 785 N N . PHE A 1 100 ? -11.073 -10.795 20.243 1.00 96.38 100 PHE A N 1
ATOM 786 C CA . PHE A 1 100 ? -10.287 -10.667 21.478 1.00 96.38 100 PHE A CA 1
ATOM 787 C C . PHE A 1 100 ? -10.563 -9.401 22.302 1.00 96.38 100 PHE A C 1
ATOM 789 O O . PHE A 1 100 ? -9.915 -9.205 23.329 1.00 96.38 100 PHE A O 1
ATOM 796 N N . ARG A 1 101 ? -11.541 -8.568 21.930 1.00 94.62 101 ARG A N 1
ATOM 797 C CA . ARG A 1 101 ? -11.807 -7.239 22.525 1.00 94.62 101 ARG A CA 1
ATOM 798 C C . ARG A 1 101 ? -11.926 -7.227 24.044 1.00 94.62 101 ARG A C 1
ATOM 800 O O . ARG A 1 101 ? -11.496 -6.282 24.682 1.00 94.62 101 ARG A O 1
ATOM 807 N N . ARG A 1 102 ? -12.421 -8.315 24.645 1.00 93.00 102 ARG A N 1
ATOM 808 C CA . ARG A 1 102 ? -12.541 -8.454 26.110 1.00 93.00 102 ARG A CA 1
ATOM 809 C C . ARG A 1 102 ? -11.199 -8.604 26.839 1.00 93.00 102 ARG A C 1
ATOM 811 O O . ARG A 1 102 ? -11.161 -8.499 28.057 1.00 93.00 102 ARG A O 1
ATOM 818 N N . ARG A 1 103 ? -10.119 -8.922 26.120 1.00 93.50 103 ARG A N 1
ATOM 819 C CA . ARG A 1 103 ? -8.766 -9.135 26.664 1.00 93.50 103 ARG A CA 1
ATOM 820 C C . ARG A 1 103 ? -7.777 -8.050 26.237 1.00 93.50 103 ARG A C 1
ATOM 822 O O . ARG A 1 103 ? -6.714 -7.938 26.840 1.00 93.50 103 ARG A O 1
ATOM 829 N N . ILE A 1 104 ? -8.098 -7.284 25.196 1.00 91.88 104 ILE A N 1
ATOM 830 C CA . ILE A 1 104 ? -7.218 -6.248 24.655 1.00 91.88 104 ILE A CA 1
ATOM 831 C C . ILE A 1 104 ? -7.305 -5.013 25.547 1.00 91.88 104 ILE A C 1
ATOM 833 O O . ILE A 1 104 ? -8.381 -4.463 25.762 1.00 91.88 104 ILE A O 1
ATOM 837 N N . ARG A 1 105 ? -6.156 -4.556 26.048 1.00 93.12 105 ARG A N 1
ATOM 838 C CA . ARG A 1 105 ? -6.055 -3.252 26.712 1.00 93.12 105 ARG A CA 1
ATOM 839 C C . ARG A 1 105 ? -5.842 -2.153 25.666 1.00 93.12 105 ARG A C 1
ATOM 841 O O . ARG A 1 105 ? -5.117 -2.413 24.697 1.00 93.12 105 ARG A O 1
ATOM 848 N N . PRO A 1 106 ? -6.417 -0.950 25.858 1.00 94.44 106 PRO A N 1
ATOM 849 C CA . PRO A 1 106 ? -6.177 0.178 24.969 1.00 94.44 106 PRO A CA 1
ATOM 850 C C . PRO A 1 106 ? -4.687 0.480 24.842 1.00 94.44 106 PRO A C 1
ATOM 852 O O . PRO A 1 106 ? -3.964 0.515 25.842 1.00 94.44 106 PRO A O 1
ATOM 855 N N . LEU A 1 107 ? -4.232 0.693 23.610 1.00 95.88 107 LEU A N 1
ATOM 856 C CA . LEU A 1 107 ? -2.872 1.142 23.357 1.00 95.88 107 LEU A CA 1
ATOM 857 C C . LEU A 1 107 ? -2.765 2.619 23.780 1.00 95.88 107 LEU A C 1
ATOM 859 O O . LEU A 1 107 ? -3.539 3.436 23.282 1.00 95.88 107 LEU A O 1
ATOM 863 N N . PRO A 1 108 ? -1.844 3.004 24.680 1.00 96.25 108 PRO A N 1
ATOM 864 C CA . PRO A 1 108 ? -1.653 4.413 24.997 1.00 96.25 108 PRO A CA 1
ATOM 865 C C . PRO A 1 108 ? -1.112 5.166 23.775 1.00 96.25 108 PRO A C 1
ATOM 867 O O . PRO A 1 108 ? -0.406 4.595 22.942 1.00 96.25 108 PRO A O 1
ATOM 870 N N . ILE A 1 109 ? -1.388 6.470 23.691 1.00 97.25 109 ILE A N 1
ATOM 871 C CA . ILE A 1 109 ? -1.036 7.294 22.521 1.00 97.25 109 ILE A CA 1
ATOM 872 C C . ILE A 1 109 ? 0.460 7.263 22.172 1.00 97.25 109 ILE A C 1
ATOM 874 O O . ILE A 1 109 ? 0.814 7.267 20.997 1.00 97.25 109 ILE A O 1
ATOM 878 N N . TRP A 1 110 ? 1.349 7.162 23.165 1.00 97.44 110 TRP A N 1
ATOM 879 C CA . TRP A 1 110 ? 2.791 7.043 22.925 1.00 97.44 110 TRP A CA 1
ATOM 880 C C . TRP A 1 110 ? 3.166 5.689 22.306 1.00 97.44 110 TRP A C 1
ATOM 882 O O . TRP A 1 110 ? 4.046 5.627 21.453 1.00 97.44 110 TRP A O 1
ATOM 892 N N . GLY A 1 111 ? 2.474 4.611 22.690 1.00 97.69 111 GLY A N 1
ATOM 893 C CA . GLY A 1 111 ? 2.661 3.286 22.101 1.00 97.69 111 GLY A CA 1
ATOM 894 C C . GLY A 1 111 ? 2.168 3.267 20.658 1.00 97.69 111 GLY A C 1
ATOM 895 O O . GLY A 1 111 ? 2.828 2.714 19.784 1.00 97.69 111 GLY A O 1
ATOM 896 N N . TYR A 1 112 ? 1.058 3.956 20.387 1.00 97.75 112 TYR A N 1
ATOM 897 C CA . TYR A 1 112 ? 0.579 4.166 19.024 1.00 97.75 112 TYR A CA 1
ATOM 898 C C . TYR A 1 112 ? 1.578 4.970 18.183 1.00 97.75 112 TYR A C 1
ATOM 900 O O . TYR A 1 112 ? 1.941 4.533 17.094 1.00 97.75 112 TYR A O 1
ATOM 908 N N . ALA A 1 113 ? 2.094 6.086 18.708 1.00 97.81 113 ALA A N 1
ATOM 909 C CA . ALA A 1 113 ? 3.112 6.892 18.035 1.00 97.81 113 ALA A CA 1
ATOM 910 C C . ALA A 1 113 ? 4.383 6.083 17.718 1.00 97.81 113 ALA A C 1
ATOM 912 O O . ALA A 1 113 ? 4.924 6.189 16.619 1.00 97.81 113 ALA A O 1
ATOM 913 N N . LEU A 1 114 ? 4.824 5.223 18.642 1.00 98.12 114 LEU A N 1
ATOM 914 C CA . LEU A 1 114 ? 5.967 4.337 18.425 1.00 98.12 114 LEU A CA 1
ATOM 915 C C . LEU A 1 114 ? 5.714 3.324 17.298 1.00 98.12 114 LEU A C 1
ATOM 917 O O 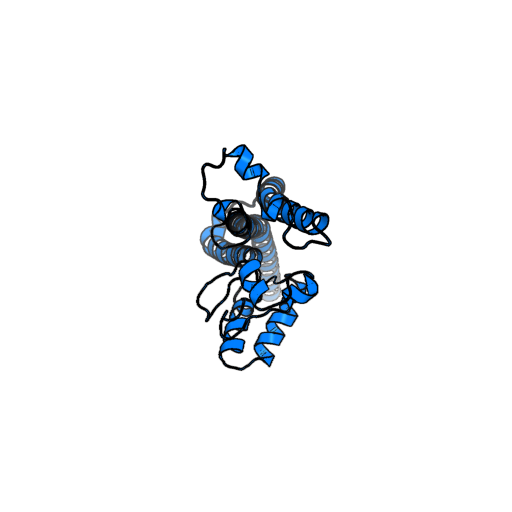. LEU A 1 114 ? 6.588 3.115 16.463 1.00 98.12 114 LEU A O 1
ATOM 921 N N . LEU A 1 115 ? 4.526 2.714 17.239 1.00 97.88 115 LEU A N 1
ATOM 922 C CA . LEU A 1 115 ? 4.180 1.749 16.185 1.00 97.88 115 LEU A CA 1
ATOM 923 C C . LEU A 1 115 ? 3.911 2.410 14.823 1.00 97.88 115 LEU A C 1
ATOM 925 O O . LEU A 1 115 ? 4.045 1.757 13.791 1.00 97.88 115 LEU A O 1
ATOM 929 N N . LEU A 1 116 ? 3.570 3.701 14.805 1.00 97.50 116 LEU A N 1
ATOM 930 C CA . LEU A 1 116 ? 3.469 4.506 13.585 1.00 97.50 116 LEU A CA 1
ATOM 931 C C . LEU A 1 116 ? 4.833 4.880 12.996 1.00 97.50 116 LEU A C 1
ATOM 933 O O . LEU A 1 116 ? 4.950 5.065 11.782 1.00 97.50 116 LEU A O 1
ATOM 937 N N . LEU A 1 117 ? 5.859 5.003 13.840 1.00 97.75 117 LEU A N 1
ATOM 938 C CA . LEU A 1 117 ? 7.164 5.532 13.454 1.00 97.75 117 LEU A CA 1
ATOM 939 C C . LEU A 1 117 ? 7.809 4.798 12.258 1.00 97.75 117 LEU A C 1
ATOM 941 O O . LEU A 1 117 ? 8.287 5.489 11.358 1.00 97.75 117 LEU A O 1
ATOM 945 N N . PRO A 1 118 ? 7.792 3.451 12.154 1.00 98.19 118 PRO A N 1
ATOM 946 C CA . PRO A 1 118 ? 8.370 2.759 11.001 1.00 98.19 118 PRO A CA 1
ATOM 947 C C . PRO A 1 118 ? 7.724 3.151 9.668 1.00 98.19 118 PRO A C 1
ATOM 949 O O . PRO A 1 118 ? 8.434 3.366 8.689 1.00 98.19 118 PRO A O 1
ATOM 952 N N . MET A 1 119 ? 6.395 3.302 9.632 1.00 97.56 119 MET A N 1
ATOM 953 C CA . MET A 1 119 ? 5.680 3.778 8.441 1.00 97.56 119 MET A CA 1
ATOM 954 C C . MET A 1 119 ? 6.036 5.228 8.120 1.00 97.56 119 MET A C 1
ATOM 956 O O . MET A 1 119 ? 6.212 5.570 6.954 1.00 97.56 119 MET A O 1
ATOM 960 N N . LEU A 1 120 ? 6.162 6.084 9.138 1.00 97.19 120 LEU A N 1
ATOM 961 C CA . LEU A 1 120 ? 6.547 7.479 8.933 1.00 97.19 120 LEU A CA 1
ATOM 962 C C . LEU A 1 120 ? 7.947 7.589 8.312 1.00 97.19 120 LEU A C 1
ATOM 964 O O . LEU A 1 120 ? 8.142 8.368 7.383 1.00 97.19 120 LEU A O 1
ATOM 968 N N . ILE A 1 121 ? 8.902 6.784 8.783 1.00 98.06 121 ILE A N 1
ATOM 969 C CA . ILE A 1 121 ? 10.266 6.746 8.243 1.00 98.06 121 ILE A CA 1
ATOM 970 C C . ILE A 1 121 ? 10.273 6.151 6.831 1.00 98.06 121 ILE A C 1
ATOM 972 O O . ILE A 1 121 ? 10.832 6.758 5.919 1.00 98.06 121 ILE A O 1
ATOM 976 N N . ASP A 1 122 ? 9.636 4.999 6.612 1.00 97.62 122 ASP A N 1
ATOM 977 C CA . ASP A 1 122 ? 9.586 4.363 5.289 1.00 97.62 122 ASP A CA 1
ATOM 978 C C . ASP A 1 122 ? 8.877 5.253 4.254 1.00 97.62 122 ASP A C 1
ATOM 980 O O . ASP A 1 122 ? 9.395 5.527 3.171 1.00 97.62 122 ASP A O 1
ATOM 984 N N . GLY A 1 123 ? 7.696 5.767 4.600 1.00 95.94 123 GLY A N 1
ATOM 985 C CA . GLY A 1 123 ? 6.930 6.692 3.773 1.00 95.94 123 GLY A CA 1
ATOM 986 C C . GLY A 1 123 ? 7.664 7.996 3.503 1.00 95.94 123 GLY A C 1
ATOM 987 O O . GLY A 1 123 ? 7.765 8.400 2.345 1.00 95.94 123 GLY A O 1
ATOM 988 N N . GLY A 1 124 ? 8.205 8.617 4.550 1.00 96.81 124 GLY A N 1
ATOM 989 C CA . GLY A 1 124 ? 8.911 9.891 4.464 1.00 96.81 124 GLY A CA 1
ATOM 990 C C . GLY A 1 124 ? 10.201 9.800 3.655 1.00 96.81 124 GLY A C 1
ATOM 991 O O . GLY A 1 124 ? 10.460 10.667 2.829 1.00 96.81 124 GLY A O 1
ATOM 992 N N . THR A 1 125 ? 10.983 8.731 3.819 1.00 96.94 125 THR A N 1
ATOM 993 C CA . THR A 1 125 ? 12.213 8.535 3.033 1.00 96.94 125 THR A CA 1
ATOM 994 C C . THR A 1 125 ? 11.925 8.221 1.570 1.00 96.94 125 THR A C 1
ATOM 996 O O . THR A 1 125 ? 12.638 8.727 0.710 1.00 96.94 125 THR A O 1
ATOM 999 N N . HIS A 1 126 ? 10.871 7.457 1.258 1.00 95.38 126 HIS A N 1
ATOM 1000 C CA . HIS A 1 126 ? 10.418 7.283 -0.127 1.00 95.38 126 HIS A CA 1
ATOM 1001 C C . HIS A 1 126 ? 9.964 8.604 -0.749 1.00 95.38 126 HIS A C 1
ATOM 1003 O O . HIS A 1 126 ? 10.416 8.941 -1.835 1.00 95.38 126 HIS A O 1
ATOM 1009 N N . PHE A 1 127 ? 9.138 9.377 -0.040 1.00 93.81 127 PHE A N 1
ATOM 1010 C CA . PHE A 1 127 ? 8.696 10.691 -0.506 1.00 93.81 127 PHE A CA 1
ATOM 1011 C C . PHE A 1 127 ? 9.877 11.637 -0.753 1.00 93.81 127 PHE A C 1
ATOM 1013 O O . PHE A 1 127 ? 9.949 12.267 -1.802 1.00 93.81 127 PHE A O 1
ATOM 1020 N N . LEU A 1 128 ? 10.829 11.703 0.182 1.00 95.25 128 LEU A N 1
ATOM 1021 C CA . LEU A 1 128 ? 12.019 12.536 0.040 1.00 95.25 128 LEU A CA 1
ATOM 1022 C C . LEU A 1 128 ? 12.914 12.059 -1.110 1.00 95.25 128 LEU A C 1
ATOM 1024 O O . LEU A 1 128 ? 13.431 12.882 -1.854 1.00 95.25 128 LEU A O 1
ATOM 1028 N N . SER A 1 129 ? 13.082 10.745 -1.272 1.00 94.50 129 SER A N 1
ATOM 1029 C CA . SER A 1 129 ? 13.831 10.161 -2.389 1.00 94.50 129 SER A CA 1
ATOM 1030 C C . SER A 1 129 ? 13.229 10.558 -3.729 1.00 94.50 129 SER A C 1
ATOM 1032 O O . SER A 1 129 ? 13.956 11.030 -4.595 1.00 94.50 129 SER A O 1
ATOM 1034 N N . ASP A 1 130 ? 11.912 10.408 -3.873 1.00 91.25 130 ASP A N 1
ATOM 1035 C CA . ASP A 1 130 ? 11.186 10.737 -5.099 1.00 91.25 130 ASP A CA 1
ATOM 1036 C C . ASP A 1 130 ? 11.230 12.259 -5.374 1.00 91.25 130 ASP A C 1
ATOM 1038 O O . ASP A 1 130 ? 11.388 12.685 -6.516 1.00 91.25 130 ASP A O 1
ATOM 1042 N N . LEU A 1 131 ? 11.152 13.092 -4.327 1.00 91.06 131 LEU A N 1
ATOM 1043 C CA . LEU A 1 131 ? 11.220 14.554 -4.429 1.00 91.06 131 LEU A CA 1
ATOM 1044 C C . LEU A 1 131 ? 12.610 15.059 -4.843 1.00 91.06 131 LEU A C 1
ATOM 1046 O O . LEU A 1 131 ? 12.709 15.958 -5.673 1.00 91.06 131 LEU A O 1
ATOM 1050 N N . LEU A 1 132 ? 13.674 14.503 -4.259 1.00 91.38 132 LEU A N 1
ATOM 1051 C CA . LEU A 1 132 ? 15.057 14.896 -4.557 1.00 91.38 132 LEU A CA 1
ATOM 1052 C C . LEU A 1 132 ? 15.554 14.348 -5.897 1.00 91.38 132 LEU A C 1
ATOM 1054 O O . LEU A 1 132 ? 16.496 14.898 -6.457 1.00 91.38 132 LEU A O 1
ATOM 1058 N N . ALA A 1 133 ? 14.943 13.269 -6.390 1.00 88.31 133 ALA A N 1
ATOM 1059 C CA . ALA A 1 133 ? 15.258 12.704 -7.694 1.00 88.31 133 ALA A CA 1
ATOM 1060 C C . ALA A 1 133 ? 14.690 13.536 -8.852 1.00 88.31 133 ALA A C 1
ATOM 1062 O O . ALA A 1 133 ? 15.176 13.401 -9.964 1.00 88.31 133 ALA A O 1
ATOM 1063 N N . ALA A 1 134 ? 13.690 14.397 -8.624 1.00 82.38 134 ALA A N 1
ATOM 1064 C CA . ALA A 1 134 ? 13.079 15.189 -9.690 1.00 82.38 134 ALA A CA 1
ATOM 1065 C C . ALA A 1 134 ? 14.115 16.109 -10.381 1.00 82.38 134 ALA A C 1
ATOM 1067 O O . ALA A 1 134 ? 14.805 16.868 -9.694 1.00 82.38 134 ALA A O 1
ATOM 1068 N N . PRO A 1 135 ? 14.211 16.095 -11.727 1.00 81.06 135 PRO A N 1
ATOM 1069 C CA . PRO A 1 135 ? 13.242 15.540 -12.686 1.00 81.06 135 PRO A CA 1
ATOM 1070 C C . PRO A 1 135 ? 13.431 14.055 -13.065 1.00 81.06 135 PRO A C 1
ATOM 1072 O O . PRO A 1 135 ? 12.592 13.507 -13.776 1.00 81.06 135 PRO A O 1
ATOM 1075 N N . ASP A 1 136 ? 14.483 13.393 -12.600 1.00 84.00 136 ASP A N 1
ATOM 1076 C CA . ASP A 1 136 ? 14.871 12.033 -12.985 1.00 84.00 136 ASP A CA 1
ATOM 1077 C C . ASP A 1 136 ? 14.147 10.963 -12.141 1.00 84.00 136 ASP A C 1
ATOM 1079 O O . ASP A 1 136 ? 14.693 10.382 -11.197 1.00 84.00 136 ASP A O 1
ATOM 1083 N N . TRP A 1 137 ? 12.879 10.688 -12.473 1.00 85.88 137 TRP A N 1
ATOM 1084 C CA . TRP A 1 137 ? 12.075 9.681 -11.768 1.00 85.88 137 TRP A CA 1
ATOM 1085 C C . TRP A 1 137 ? 12.751 8.298 -11.749 1.00 85.88 137 TRP A C 1
ATOM 1087 O O . TRP A 1 137 ? 13.180 7.778 -12.779 1.00 85.88 137 TRP A O 1
ATOM 1097 N N . GLY A 1 138 ? 12.800 7.671 -10.570 1.00 83.88 138 GLY A N 1
ATOM 1098 C CA . GLY A 1 138 ? 13.430 6.361 -10.377 1.00 83.88 138 GLY A CA 1
ATOM 1099 C C . GLY A 1 138 ? 14.952 6.396 -10.186 1.00 83.88 138 GLY A C 1
ATOM 1100 O O . GLY A 1 138 ? 15.578 5.335 -10.185 1.00 83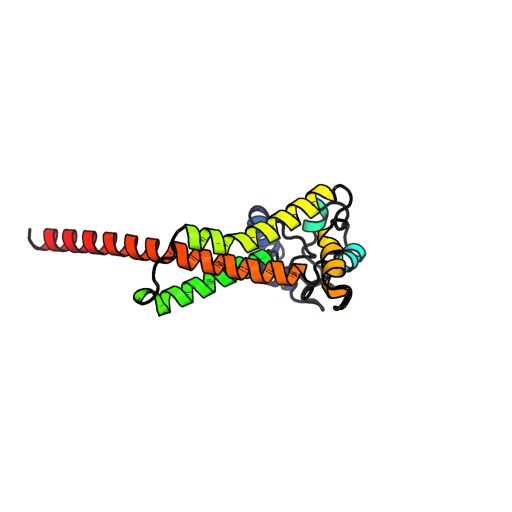.88 138 GLY A O 1
ATOM 1101 N N . ALA A 1 139 ? 15.552 7.581 -10.024 1.00 87.75 139 ALA A N 1
ATOM 1102 C CA . ALA A 1 139 ? 16.980 7.760 -9.744 1.00 87.75 139 ALA A CA 1
ATOM 1103 C C . ALA A 1 139 ? 17.289 8.139 -8.279 1.00 87.75 139 ALA A C 1
ATOM 1105 O O . ALA A 1 139 ? 18.413 8.523 -7.950 1.00 87.75 139 ALA A O 1
ATOM 1106 N N . GLY A 1 140 ? 16.308 8.058 -7.378 1.00 91.31 140 GLY A N 1
ATOM 1107 C CA . GLY A 1 140 ? 16.461 8.471 -5.989 1.00 91.31 140 GLY A CA 1
ATOM 1108 C C . GLY A 1 140 ? 17.288 7.498 -5.143 1.00 91.31 140 GLY A C 1
ATOM 1109 O O . GLY A 1 140 ? 17.521 6.340 -5.492 1.00 91.31 140 GLY A O 1
ATOM 1110 N N . PHE A 1 141 ? 17.714 7.939 -3.956 1.00 94.81 141 PHE A N 1
ATOM 1111 C CA . PHE A 1 141 ? 18.538 7.110 -3.065 1.00 94.81 141 PHE A CA 1
ATOM 1112 C C . PHE A 1 141 ? 17.816 5.848 -2.560 1.00 94.81 141 PHE A C 1
ATOM 1114 O O . PHE A 1 141 ? 18.471 4.864 -2.202 1.00 94.81 141 PHE A O 1
ATOM 1121 N N . ARG A 1 142 ? 16.475 5.854 -2.526 1.00 95.25 142 ARG A N 1
ATOM 1122 C CA . ARG A 1 142 ? 15.671 4.658 -2.237 1.00 95.25 142 ARG A CA 1
ATOM 1123 C C . ARG A 1 142 ? 15.557 3.737 -3.448 1.00 95.25 142 ARG A C 1
ATOM 1125 O O . ARG A 1 142 ? 15.301 2.561 -3.238 1.00 95.25 142 ARG A O 1
ATOM 1132 N N . ASP A 1 143 ? 15.772 4.200 -4.678 1.00 92.62 143 ASP A N 1
ATOM 1133 C CA . ASP A 1 143 ? 15.715 3.336 -5.866 1.00 92.62 143 ASP A CA 1
ATOM 1134 C C . ASP A 1 143 ? 16.931 2.412 -5.955 1.00 92.62 143 ASP A C 1
ATOM 1136 O O . ASP A 1 143 ? 16.802 1.280 -6.406 1.00 92.62 143 ASP A O 1
ATOM 1140 N N . THR A 1 144 ? 18.096 2.838 -5.464 1.00 92.75 144 THR A N 1
ATOM 1141 C CA . THR A 1 144 ? 19.304 1.991 -5.423 1.00 92.75 144 THR A CA 1
ATOM 1142 C C . THR A 1 144 ? 19.549 1.354 -4.058 1.00 92.75 144 THR A C 1
ATOM 1144 O O . THR A 1 144 ? 20.147 0.285 -3.978 1.00 92.75 144 THR A O 1
ATOM 1147 N N . ASN A 1 145 ? 19.129 2.022 -2.976 1.00 96.75 145 ASN A N 1
ATOM 1148 C CA . ASN A 1 145 ? 19.501 1.704 -1.595 1.00 96.75 145 ASN A CA 1
ATOM 1149 C C . ASN A 1 145 ? 21.006 1.425 -1.414 1.00 96.75 145 ASN A C 1
ATOM 1151 O O . ASN A 1 145 ? 21.396 0.557 -0.631 1.00 96.75 145 ASN A O 1
ATOM 1155 N N . ALA A 1 146 ? 21.866 2.192 -2.094 1.00 96.50 146 ALA A N 1
ATOM 1156 C CA . ALA A 1 146 ? 23.322 2.054 -1.981 1.00 96.50 146 ALA A CA 1
ATOM 1157 C C . ALA A 1 146 ? 23.818 2.174 -0.526 1.00 96.50 146 ALA A C 1
ATOM 1159 O O . ALA A 1 146 ? 24.743 1.474 -0.118 1.00 96.50 146 ALA A O 1
ATOM 1160 N N . TRP A 1 147 ? 23.147 2.999 0.283 1.00 95.88 147 TRP A N 1
ATOM 1161 C CA . TRP A 1 147 ? 23.394 3.129 1.722 1.00 95.88 147 TRP A CA 1
ATOM 1162 C C . TRP A 1 147 ? 23.215 1.799 2.474 1.00 95.88 147 TRP A C 1
ATOM 1164 O O . TRP A 1 147 ? 23.991 1.477 3.372 1.00 95.88 147 TRP A O 1
ATOM 1174 N N . LEU A 1 148 ? 22.217 0.996 2.093 1.00 97.44 148 LEU A N 1
ATOM 1175 C CA . LEU A 1 148 ? 21.933 -0.294 2.715 1.00 97.44 148 LEU A CA 1
ATOM 1176 C C . LEU A 1 148 ? 22.939 -1.346 2.252 1.00 97.44 148 LEU A C 1
ATOM 1178 O O . LEU A 1 148 ? 23.410 -2.146 3.062 1.00 97.44 148 LEU A O 1
ATOM 1182 N N . ALA A 1 149 ? 23.302 -1.322 0.968 1.00 97.62 149 ALA A N 1
ATOM 1183 C CA . ALA A 1 149 ? 24.359 -2.172 0.434 1.00 97.62 149 ALA A CA 1
ATOM 1184 C C . ALA A 1 149 ? 25.693 -1.906 1.152 1.00 97.62 149 ALA A C 1
ATOM 1186 O O . ALA A 1 149 ? 26.351 -2.852 1.578 1.00 97.62 149 ALA A O 1
ATOM 1187 N N . GLN A 1 150 ? 26.043 -0.637 1.392 1.00 97.69 150 GLN A N 1
ATOM 1188 C CA . GLN A 1 150 ? 27.235 -0.264 2.156 1.00 97.69 150 GLN A CA 1
ATOM 1189 C C . GLN A 1 150 ? 27.172 -0.766 3.605 1.00 97.69 150 GLN A C 1
ATOM 1191 O O . GLN A 1 150 ? 28.133 -1.361 4.088 1.00 97.69 150 GLN A O 1
ATOM 1196 N N . LEU A 1 151 ? 26.037 -0.576 4.285 1.00 97.19 151 LEU A N 1
ATOM 1197 C CA . LEU A 1 151 ? 25.846 -1.011 5.672 1.00 97.19 151 LEU A CA 1
ATOM 1198 C C . LEU A 1 151 ? 25.957 -2.534 5.840 1.00 97.19 151 LEU A C 1
ATOM 1200 O O . LEU A 1 151 ? 26.438 -3.018 6.860 1.00 97.19 151 LEU A O 1
ATOM 1204 N N . THR A 1 152 ? 25.500 -3.289 4.845 1.00 97.44 152 THR A N 1
ATOM 1205 C CA . THR A 1 152 ? 25.471 -4.760 4.873 1.00 97.44 152 THR A CA 1
ATOM 1206 C C . THR A 1 152 ? 26.680 -5.400 4.190 1.00 97.44 152 THR A C 1
ATOM 1208 O O . THR A 1 152 ? 26.734 -6.623 4.082 1.00 97.44 152 THR A O 1
ATOM 1211 N N . GLY A 1 153 ? 27.632 -4.602 3.695 1.00 97.06 153 GLY A N 1
ATOM 1212 C CA . GLY A 1 153 ? 28.776 -5.097 2.925 1.00 97.06 153 GLY A CA 1
ATOM 1213 C C . GLY A 1 153 ? 28.387 -5.817 1.628 1.00 97.06 153 GLY A C 1
ATOM 1214 O O . GLY A 1 153 ? 29.140 -6.666 1.164 1.00 97.06 153 GLY A O 1
ATOM 1215 N N . GLY A 1 154 ? 27.206 -5.530 1.070 1.00 96.25 154 GLY A N 1
ATOM 1216 C CA . GLY A 1 154 ? 26.694 -6.190 -0.135 1.00 96.25 154 GLY A CA 1
ATOM 1217 C C . GLY A 1 154 ? 26.393 -7.680 0.050 1.00 96.25 154 GLY A C 1
ATOM 1218 O O . GLY A 1 154 ? 26.500 -8.443 -0.903 1.00 96.25 154 GLY A O 1
ATOM 1219 N N . ALA A 1 155 ? 26.051 -8.112 1.267 1.00 97.38 155 ALA A N 1
ATOM 1220 C CA . ALA A 1 155 ? 25.824 -9.524 1.584 1.00 97.38 155 ALA A CA 1
ATOM 1221 C C . ALA A 1 155 ? 24.599 -10.159 0.891 1.00 97.38 155 ALA A C 1
ATOM 1223 O O . ALA A 1 155 ? 24.472 -11.383 0.888 1.00 97.38 155 ALA A O 1
ATOM 1224 N N . LEU A 1 156 ? 23.679 -9.355 0.347 1.00 97.19 156 LEU A N 1
ATOM 1225 C CA . LEU A 1 156 ? 22.460 -9.818 -0.322 1.00 97.19 156 LEU A CA 1
ATOM 1226 C C . LEU A 1 156 ? 22.542 -9.615 -1.847 1.00 97.19 156 LEU A C 1
ATOM 1228 O O . LEU A 1 156 ? 23.403 -8.881 -2.331 1.00 97.19 156 LEU A O 1
ATOM 1232 N N . PRO A 1 157 ? 21.658 -10.252 -2.634 1.00 96.62 157 PRO A N 1
ATOM 1233 C CA . PRO A 1 157 ? 21.642 -10.059 -4.080 1.00 96.62 157 PRO A CA 1
ATOM 1234 C C . PRO A 1 157 ? 21.341 -8.600 -4.488 1.00 96.62 157 PRO A C 1
ATOM 1236 O O . PRO A 1 157 ? 20.588 -7.919 -3.785 1.00 96.62 157 PRO A O 1
ATOM 1239 N N . PRO A 1 158 ? 21.867 -8.096 -5.622 1.00 94.81 158 PRO A N 1
ATOM 1240 C CA . PRO A 1 158 ? 21.623 -6.722 -6.083 1.00 94.81 158 PRO A CA 1
ATOM 1241 C C . PRO A 1 158 ? 20.137 -6.342 -6.189 1.00 94.81 158 PRO A C 1
ATOM 1243 O O . PRO A 1 158 ? 19.755 -5.223 -5.844 1.00 94.81 158 PRO A O 1
ATOM 1246 N N . GLU A 1 159 ? 19.288 -7.282 -6.602 1.00 93.44 159 GLU A N 1
ATOM 1247 C CA . GLU A 1 159 ? 17.834 -7.134 -6.716 1.00 93.44 159 GLU A CA 1
ATOM 1248 C C . GLU A 1 159 ? 17.116 -6.961 -5.370 1.00 93.44 159 GLU A C 1
ATOM 1250 O O . GLU A 1 159 ? 15.996 -6.453 -5.322 1.00 93.44 159 GLU A O 1
ATOM 1255 N N . PHE A 1 160 ? 17.755 -7.346 -4.260 1.00 96.81 160 PHE A N 1
ATOM 1256 C CA . PHE A 1 160 ? 17.239 -7.037 -2.933 1.00 96.81 160 PHE A CA 1
ATOM 1257 C C . PHE A 1 160 ? 17.391 -5.545 -2.627 1.00 96.81 160 PHE A C 1
ATOM 1259 O O . PHE A 1 160 ? 16.482 -4.933 -2.070 1.00 96.81 160 PHE A O 1
ATOM 1266 N N . TYR A 1 161 ? 18.526 -4.941 -2.983 1.00 96.94 161 TYR A N 1
ATOM 1267 C CA . TYR A 1 161 ? 18.790 -3.537 -2.669 1.00 96.94 161 TYR A CA 1
ATOM 1268 C C . TYR A 1 161 ? 18.064 -2.591 -3.625 1.00 96.94 161 TYR A C 1
ATOM 1270 O O . TYR A 1 161 ? 17.434 -1.635 -3.175 1.00 96.94 161 TYR A O 1
ATOM 1278 N N . ALA A 1 162 ? 18.128 -2.854 -4.928 1.00 94.12 162 ALA A N 1
ATOM 1279 C CA . ALA A 1 162 ? 17.659 -1.917 -5.937 1.00 94.12 162 ALA A CA 1
ATOM 1280 C C . ALA A 1 162 ? 16.217 -2.191 -6.400 1.00 94.12 162 ALA A C 1
ATOM 1282 O O . ALA A 1 162 ? 15.786 -3.326 -6.594 1.00 94.12 162 ALA A O 1
ATOM 1283 N N . GLY A 1 163 ? 15.480 -1.113 -6.653 1.00 92.00 163 GLY A N 1
ATOM 1284 C CA . GLY A 1 163 ? 14.175 -1.113 -7.293 1.00 92.00 163 GLY A CA 1
ATOM 1285 C C . GLY A 1 163 ? 12.993 -1.369 -6.358 1.00 92.00 163 GLY A C 1
ATOM 1286 O O . GLY A 1 163 ? 13.087 -1.418 -5.129 1.00 92.00 163 GLY A O 1
ATOM 1287 N N . SER A 1 164 ? 11.821 -1.505 -6.973 1.00 91.44 164 SER A N 1
ATOM 1288 C CA . SER A 1 164 ? 10.530 -1.670 -6.287 1.00 91.44 164 SER A CA 1
ATOM 1289 C C . SER A 1 164 ? 9.895 -3.046 -6.498 1.00 91.44 164 SER A C 1
ATOM 1291 O O . SER A 1 164 ? 8.745 -3.234 -6.103 1.00 91.44 164 SER A O 1
ATOM 1293 N N . ALA A 1 165 ? 10.632 -3.984 -7.101 1.00 91.25 165 ALA A N 1
ATOM 1294 C CA . ALA A 1 165 ? 10.157 -5.331 -7.390 1.00 91.25 165 ALA A CA 1
ATOM 1295 C C . ALA A 1 165 ? 9.756 -6.086 -6.113 1.00 91.25 165 ALA A C 1
ATOM 1297 O O . ALA A 1 165 ? 10.281 -5.835 -5.025 1.00 91.25 165 ALA A O 1
ATOM 1298 N N . LEU A 1 166 ? 8.830 -7.034 -6.257 1.00 93.94 166 LEU A N 1
ATOM 1299 C CA . LEU A 1 166 ? 8.398 -7.875 -5.147 1.00 93.94 166 LEU A CA 1
ATOM 1300 C C . LEU A 1 166 ? 9.597 -8.639 -4.567 1.00 93.94 166 LEU A C 1
ATOM 1302 O O . LEU A 1 166 ? 10.314 -9.315 -5.297 1.00 93.94 166 LEU A O 1
ATOM 1306 N N . GLY A 1 167 ? 9.803 -8.526 -3.254 1.00 94.44 167 GLY A N 1
ATOM 1307 C CA . GLY A 1 167 ? 10.953 -9.120 -2.563 1.00 94.44 167 GLY A CA 1
ATOM 1308 C C . GLY A 1 167 ? 12.170 -8.200 -2.425 1.00 94.44 167 GLY A C 1
ATOM 1309 O O . GLY A 1 167 ? 13.080 -8.538 -1.670 1.00 94.44 167 GLY A O 1
ATOM 1310 N N . SER A 1 168 ? 12.178 -7.019 -3.057 1.00 96.19 168 SER A N 1
ATOM 1311 C CA . SER A 1 168 ? 13.186 -5.997 -2.760 1.00 96.19 168 SER A CA 1
ATOM 1312 C C . SER A 1 168 ? 12.982 -5.412 -1.361 1.00 96.19 168 SER A C 1
ATOM 1314 O O . SER A 1 168 ? 11.880 -5.445 -0.801 1.00 96.19 168 SER A O 1
ATOM 1316 N N . PHE A 1 169 ? 14.030 -4.808 -0.805 1.00 97.38 169 PHE A N 1
ATOM 1317 C CA . PHE A 1 169 ? 13.987 -4.104 0.471 1.00 97.38 169 PHE A CA 1
ATOM 1318 C C . PHE A 1 169 ? 12.846 -3.085 0.518 1.00 97.38 169 PHE A C 1
ATOM 1320 O O . PHE A 1 169 ? 12.099 -3.034 1.493 1.00 97.38 169 PHE A O 1
ATOM 1327 N N . ASN A 1 170 ? 12.663 -2.314 -0.556 1.00 96.88 170 ASN A N 1
ATOM 1328 C CA . ASN A 1 170 ? 11.582 -1.338 -0.647 1.00 96.88 170 ASN A CA 1
ATOM 1329 C C . ASN A 1 170 ? 10.208 -2.002 -0.572 1.00 96.88 170 ASN A C 1
ATOM 1331 O O . ASN A 1 170 ? 9.369 -1.570 0.213 1.00 96.88 170 ASN A O 1
ATOM 1335 N N . SER A 1 171 ? 9.973 -3.058 -1.356 1.00 96.88 171 SER A N 1
ATOM 1336 C CA . SER A 1 171 ? 8.692 -3.772 -1.335 1.00 96.88 171 SER A CA 1
ATOM 1337 C C . SER A 1 171 ? 8.414 -4.369 0.049 1.00 96.88 171 SER A C 1
ATOM 1339 O O . SER A 1 171 ? 7.329 -4.181 0.601 1.00 96.88 171 SER A O 1
ATOM 1341 N N . ILE A 1 172 ? 9.414 -4.999 0.672 1.00 97.56 172 ILE A N 1
ATOM 1342 C CA . ILE A 1 172 ? 9.282 -5.587 2.010 1.00 97.56 172 ILE A CA 1
ATOM 1343 C C . ILE A 1 172 ? 8.976 -4.506 3.053 1.00 97.56 172 ILE A C 1
ATOM 1345 O O . ILE A 1 172 ? 8.044 -4.672 3.840 1.00 97.56 172 ILE A O 1
ATOM 1349 N N . MET A 1 173 ? 9.705 -3.386 3.056 1.00 98.12 173 MET A N 1
ATOM 1350 C CA . MET A 1 173 ? 9.457 -2.294 4.003 1.00 98.12 173 MET A CA 1
ATOM 1351 C C . MET A 1 173 ? 8.066 -1.686 3.816 1.00 98.12 173 MET A C 1
ATOM 1353 O O . MET A 1 173 ? 7.352 -1.512 4.805 1.00 98.12 173 MET A O 1
ATOM 1357 N N . ARG A 1 174 ? 7.626 -1.454 2.572 1.00 97.56 174 ARG A N 1
ATOM 1358 C CA . ARG A 1 174 ? 6.273 -0.959 2.273 1.00 97.56 174 ARG A CA 1
ATOM 1359 C C . ARG A 1 174 ? 5.189 -1.899 2.802 1.00 97.56 174 ARG A C 1
ATOM 1361 O O . ARG A 1 174 ? 4.216 -1.441 3.405 1.00 97.56 174 ARG A O 1
ATOM 1368 N N . LEU A 1 175 ? 5.361 -3.208 2.620 1.00 98.06 175 LEU A N 1
ATOM 1369 C CA . LEU A 1 175 ? 4.409 -4.212 3.092 1.00 98.06 175 LEU A CA 1
ATOM 1370 C C . LEU A 1 175 ? 4.390 -4.312 4.623 1.00 98.06 175 LEU A C 1
ATOM 1372 O O . LEU A 1 175 ? 3.312 -4.220 5.214 1.00 98.06 175 LEU A O 1
ATOM 1376 N N . LEU A 1 176 ? 5.556 -4.451 5.261 1.00 98.31 176 LEU A N 1
ATOM 1377 C CA . LEU A 1 176 ? 5.680 -4.632 6.711 1.00 98.31 176 LEU A CA 1
ATOM 1378 C C . LEU A 1 176 ? 5.213 -3.403 7.488 1.00 98.31 176 LEU A C 1
ATOM 1380 O O . LEU A 1 176 ? 4.403 -3.523 8.408 1.00 98.31 176 LEU A O 1
ATOM 1384 N N . THR A 1 177 ? 5.694 -2.218 7.111 1.00 98.44 177 THR A N 1
ATOM 1385 C CA . THR A 1 177 ? 5.310 -0.981 7.797 1.00 98.44 177 THR A CA 1
ATOM 1386 C C . THR A 1 177 ? 3.832 -0.668 7.588 1.00 98.44 177 THR A C 1
ATOM 1388 O O . THR A 1 177 ? 3.177 -0.212 8.523 1.00 98.44 177 THR A O 1
ATOM 1391 N N . GLY A 1 178 ? 3.269 -0.977 6.411 1.00 98.00 178 GLY A N 1
ATOM 1392 C CA . GLY A 1 178 ? 1.834 -0.846 6.140 1.00 98.00 178 GLY A CA 1
ATOM 1393 C C . GLY A 1 178 ? 0.983 -1.766 6.996 1.00 98.00 178 GLY A C 1
ATOM 1394 O O . GLY A 1 178 ? 0.058 -1.295 7.658 1.00 98.00 178 GLY A O 1
ATOM 1395 N N . ALA A 1 179 ? 1.327 -3.051 7.065 1.00 98.31 179 ALA A N 1
ATOM 1396 C CA . ALA A 1 179 ? 0.622 -3.995 7.924 1.00 98.31 179 ALA A CA 1
ATOM 1397 C C . ALA A 1 179 ? 0.684 -3.574 9.402 1.00 98.31 179 ALA A C 1
ATOM 1399 O O . ALA A 1 179 ? -0.341 -3.597 10.091 1.00 98.31 179 ALA A O 1
ATOM 1400 N N . LEU A 1 180 ? 1.859 -3.132 9.870 1.00 98.44 180 LEU A N 1
ATOM 1401 C CA . LEU A 1 180 ? 2.040 -2.643 11.234 1.00 98.44 180 LEU A CA 1
ATOM 1402 C C . LEU A 1 180 ? 1.187 -1.403 11.512 1.00 98.44 180 LEU A C 1
ATOM 1404 O O . LEU A 1 180 ? 0.496 -1.369 12.529 1.00 98.44 180 LEU A O 1
ATOM 1408 N N . PHE A 1 181 ? 1.191 -0.422 10.604 1.00 98.31 181 PHE A N 1
ATOM 1409 C CA . PHE A 1 181 ? 0.345 0.766 10.704 1.00 98.31 181 PHE A CA 1
ATOM 1410 C C . PHE A 1 181 ? -1.126 0.368 10.862 1.00 98.31 181 PHE A C 1
ATOM 1412 O O . PHE A 1 181 ? -1.774 0.775 11.822 1.00 98.31 181 PHE A O 1
ATOM 1419 N N . GLY A 1 182 ? -1.640 -0.483 9.965 1.00 98.00 182 GLY A N 1
ATOM 1420 C CA . GLY A 1 182 ? -3.042 -0.902 9.988 1.00 98.00 182 GLY A CA 1
ATOM 1421 C C . GLY A 1 182 ? -3.428 -1.588 11.301 1.00 98.00 182 GLY A C 1
ATOM 1422 O O . GLY A 1 182 ? -4.465 -1.269 11.887 1.00 98.00 182 GLY A O 1
ATOM 1423 N N . ALA A 1 183 ? -2.571 -2.481 11.803 1.00 98.19 183 ALA A N 1
ATOM 1424 C CA . ALA A 1 183 ? -2.790 -3.163 13.074 1.00 98.19 183 ALA A CA 1
ATOM 1425 C C . ALA A 1 183 ? -2.733 -2.209 14.279 1.00 98.19 183 ALA A C 1
ATOM 1427 O O . ALA A 1 183 ? -3.597 -2.269 15.156 1.00 98.19 183 ALA A O 1
ATOM 1428 N N . ALA A 1 184 ? -1.752 -1.304 14.306 1.00 98.12 184 ALA A N 1
ATOM 1429 C CA . ALA A 1 184 ? -1.592 -0.317 15.367 1.00 98.12 184 ALA A CA 1
ATOM 1430 C C . ALA A 1 184 ? -2.778 0.653 15.428 1.00 98.12 184 ALA A C 1
ATOM 1432 O O . ALA A 1 184 ? -3.262 0.952 16.519 1.00 98.12 184 ALA A O 1
ATOM 1433 N N . THR A 1 185 ? -3.294 1.096 14.275 1.00 98.12 185 THR A N 1
ATOM 1434 C CA . THR A 1 185 ? -4.473 1.969 14.207 1.00 98.12 185 THR A CA 1
ATOM 1435 C C . THR A 1 185 ? -5.700 1.298 14.812 1.00 98.12 185 THR A C 1
ATOM 1437 O O . THR A 1 185 ? -6.414 1.938 15.580 1.00 98.12 185 THR A O 1
ATOM 1440 N N . VAL A 1 186 ? -5.936 0.011 14.537 1.00 98.19 186 VAL A N 1
ATOM 1441 C CA . VAL A 1 186 ? -7.053 -0.716 15.159 1.00 98.19 186 VAL A CA 1
ATOM 1442 C C . VAL A 1 186 ? -6.837 -0.888 16.655 1.00 98.19 186 VAL A C 1
ATOM 1444 O O . VAL A 1 186 ? -7.746 -0.608 17.430 1.00 98.19 186 VAL A O 1
ATOM 1447 N N . TRP A 1 187 ? -5.648 -1.325 17.078 1.00 97.81 187 TRP A N 1
ATOM 1448 C CA . TRP A 1 187 ? -5.362 -1.525 18.499 1.00 97.81 187 TRP A CA 1
ATOM 1449 C C . TRP A 1 187 ? -5.518 -0.225 19.300 1.00 97.81 187 TRP A C 1
ATOM 1451 O O . TRP A 1 187 ? -6.034 -0.242 20.416 1.00 97.81 187 TRP A O 1
ATOM 1461 N N . PHE A 1 188 ? -5.146 0.913 18.718 1.00 97.88 188 PHE A N 1
ATOM 1462 C CA . PHE A 1 188 ? -5.397 2.213 19.319 1.00 97.88 188 PHE A CA 1
ATOM 1463 C C . PHE A 1 188 ? -6.885 2.579 19.304 1.00 97.88 188 PHE A C 1
ATOM 1465 O O . PHE A 1 188 ? -7.461 2.805 20.361 1.00 97.88 188 PHE A O 1
ATOM 1472 N N . ALA A 1 189 ? -7.525 2.626 18.133 1.00 97.31 189 ALA A N 1
ATOM 1473 C CA . ALA A 1 189 ? -8.833 3.259 17.975 1.00 97.31 189 ALA A CA 1
ATOM 1474 C C . ALA A 1 189 ? -10.021 2.387 18.419 1.00 97.31 189 ALA A C 1
ATOM 1476 O O . ALA A 1 189 ? -10.971 2.909 19.002 1.00 97.31 189 ALA A O 1
ATOM 1477 N N . TRP A 1 190 ? -10.005 1.073 18.163 1.00 96.88 190 TRP A N 1
ATOM 1478 C CA . TRP A 1 190 ? -11.184 0.222 18.388 1.00 96.88 190 TRP A CA 1
ATOM 1479 C C . TRP A 1 190 ? -11.607 0.120 19.859 1.00 96.88 190 TRP A C 1
ATOM 1481 O O . TRP A 1 190 ? -12.812 0.130 20.097 1.00 96.88 190 TRP A O 1
ATOM 1491 N N . PRO A 1 191 ? -10.697 0.074 20.853 1.00 96.38 191 PRO A N 1
ATOM 1492 C CA . PRO A 1 191 ? -11.089 0.140 22.259 1.00 96.38 191 PRO A CA 1
ATOM 1493 C C . PRO A 1 191 ? -11.898 1.395 22.618 1.00 96.38 191 PRO A C 1
ATOM 1495 O O . PRO A 1 191 ? -12.883 1.289 23.343 1.00 96.38 191 PRO A O 1
ATOM 1498 N N . TYR A 1 192 ? -11.525 2.569 22.094 1.00 94.56 192 TYR A N 1
ATOM 1499 C CA . TYR A 1 192 ? -12.272 3.810 22.339 1.00 94.56 192 TYR A CA 1
ATOM 1500 C C . TYR A 1 192 ? -13.641 3.788 21.655 1.00 94.56 192 TYR A C 1
ATOM 1502 O O . TYR A 1 192 ? -14.631 4.216 22.241 1.00 94.56 192 TYR A O 1
ATOM 1510 N N . VAL A 1 193 ? -13.706 3.246 20.436 1.00 95.12 193 VAL A N 1
ATOM 1511 C CA . VAL A 1 193 ? -14.966 3.078 19.700 1.00 95.12 193 VAL A CA 1
ATOM 1512 C C . VAL A 1 193 ? -15.910 2.113 20.431 1.00 95.12 193 VAL A C 1
ATOM 1514 O O . VAL A 1 193 ? -17.075 2.443 20.628 1.00 95.12 193 VAL A O 1
ATOM 1517 N N . ASP A 1 194 ? -15.423 0.947 20.870 1.00 94.94 194 ASP A N 1
ATOM 1518 C CA . ASP A 1 194 ? -16.213 -0.050 21.615 1.00 94.94 194 ASP A CA 1
ATOM 1519 C C . ASP A 1 19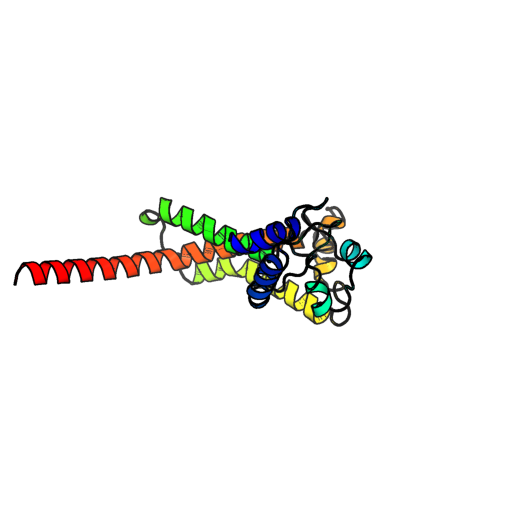4 ? -16.712 0.526 22.954 1.00 94.94 194 ASP A C 1
ATOM 1521 O O . ASP A 1 194 ? -17.877 0.332 23.299 1.00 94.94 194 ASP A O 1
ATOM 1525 N N . GLY A 1 195 ? -15.877 1.311 23.650 1.00 93.62 195 GLY A N 1
ATOM 1526 C CA . GLY A 1 195 ? -16.258 2.038 24.866 1.00 93.62 195 GLY A CA 1
ATOM 1527 C C . GLY A 1 195 ? -17.388 3.045 24.635 1.00 93.62 195 GLY A C 1
ATOM 1528 O O . GLY A 1 195 ? -18.415 2.971 25.305 1.00 93.62 195 GLY A O 1
ATOM 1529 N N . ALA A 1 196 ? -17.254 3.915 23.629 1.00 94.88 196 ALA A N 1
ATOM 1530 C CA . ALA A 1 196 ? -18.277 4.908 23.293 1.00 94.88 196 ALA A CA 1
ATOM 1531 C C . ALA A 1 196 ? -19.621 4.264 22.902 1.00 94.88 196 ALA A C 1
ATOM 1533 O O . ALA A 1 196 ? -20.687 4.725 23.309 1.00 94.88 196 ALA A O 1
ATOM 1534 N N . PHE A 1 197 ? -19.599 3.159 22.147 1.00 95.38 197 PHE A N 1
ATOM 1535 C CA . PHE A 1 197 ? -20.821 2.404 21.850 1.00 95.38 197 PHE A CA 1
ATOM 1536 C C . PHE A 1 197 ? -21.417 1.724 23.090 1.00 95.38 197 PHE A C 1
ATOM 1538 O O . PHE A 1 197 ? -22.639 1.575 23.169 1.00 95.38 197 PHE A O 1
ATOM 1545 N N . GLY A 1 198 ? -20.578 1.315 24.044 1.00 94.12 198 GLY A N 1
ATOM 1546 C CA . GLY A 1 198 ? -21.003 0.813 25.349 1.00 94.12 198 GLY A CA 1
ATOM 1547 C C . GLY A 1 198 ? -21.811 1.852 26.122 1.00 94.12 198 GLY A C 1
ATOM 1548 O O . GLY A 1 198 ? -22.952 1.574 26.487 1.00 94.12 198 GLY A O 1
ATOM 1549 N N . GLU A 1 199 ? -21.271 3.063 26.266 1.00 95.62 199 GLU A N 1
ATOM 1550 C CA . GLU A 1 199 ? -21.931 4.188 26.948 1.00 95.62 199 GLU A CA 1
ATOM 1551 C C . GLU A 1 199 ? -23.287 4.525 26.306 1.00 95.62 199 GLU A C 1
ATOM 1553 O O . GLU A 1 199 ? -24.315 4.572 26.982 1.00 95.62 199 GLU A O 1
ATOM 1558 N N . ILE A 1 200 ? -23.334 4.639 24.972 1.00 96.00 200 ILE A N 1
ATOM 1559 C CA . ILE A 1 200 ? -24.582 4.908 24.233 1.00 96.00 200 ILE A CA 1
ATOM 1560 C C . ILE A 1 200 ? -25.635 3.820 24.492 1.00 96.00 200 ILE A C 1
ATOM 1562 O O . ILE A 1 200 ? -26.830 4.108 24.616 1.00 96.00 200 ILE A O 1
ATOM 1566 N N . LYS A 1 201 ? -25.214 2.551 24.551 1.00 96.19 201 LYS A N 1
ATOM 1567 C CA . LYS A 1 201 ? -26.118 1.425 24.804 1.00 96.19 201 LYS A CA 1
ATOM 1568 C C . LYS A 1 201 ? -26.696 1.479 26.219 1.00 96.19 201 LYS A C 1
ATOM 1570 O O . LYS A 1 201 ? -27.881 1.187 26.388 1.00 96.19 201 LYS A O 1
ATOM 1575 N N . GLU A 1 202 ? -25.881 1.825 27.209 1.00 96.38 202 GLU A N 1
ATOM 1576 C CA . GLU A 1 202 ? -26.302 1.964 28.607 1.00 96.38 202 GLU A CA 1
ATOM 1577 C C . GLU A 1 202 ? -27.308 3.111 28.772 1.00 96.38 202 GLU A C 1
ATOM 1579 O O . GLU A 1 202 ? -28.394 2.897 29.322 1.00 96.38 202 GLU A O 1
ATOM 1584 N N . ASP A 1 203 ? -27.028 4.273 28.181 1.00 96.19 203 ASP A N 1
ATOM 1585 C CA . ASP A 1 203 ? -27.928 5.431 28.180 1.00 96.19 203 ASP A CA 1
ATOM 1586 C C . ASP A 1 203 ? -29.280 5.126 27.525 1.00 96.19 203 ASP A C 1
ATOM 1588 O O . ASP A 1 203 ? -30.347 5.492 28.037 1.00 96.19 203 ASP A O 1
ATOM 1592 N N . LEU A 1 204 ? -29.262 4.436 26.381 1.00 96.19 204 LEU A N 1
ATOM 1593 C CA . LEU A 1 204 ? -30.481 4.041 25.682 1.00 96.19 204 LEU A CA 1
ATOM 1594 C C . LEU A 1 204 ? -31.301 3.045 26.512 1.00 96.19 204 LEU A C 1
ATOM 1596 O O . LEU A 1 204 ? -32.524 3.180 26.606 1.00 96.19 204 LEU A O 1
ATOM 1600 N N . ALA A 1 205 ? -30.643 2.070 27.142 1.00 96.12 205 ALA A N 1
ATOM 1601 C CA . ALA A 1 205 ? -31.304 1.104 28.011 1.00 96.12 205 ALA A CA 1
ATOM 1602 C C . ALA A 1 205 ? -31.963 1.788 29.220 1.00 96.12 205 ALA A C 1
ATOM 1604 O O . ALA A 1 205 ? -33.114 1.478 29.543 1.00 96.12 205 ALA A O 1
ATOM 1605 N N . ALA A 1 206 ? -31.283 2.759 29.839 1.00 95.81 206 ALA A N 1
ATOM 1606 C CA . ALA A 1 206 ? -31.818 3.540 30.950 1.00 95.81 206 ALA A CA 1
ATOM 1607 C C . ALA A 1 206 ? -33.056 4.360 30.542 1.00 95.81 206 ALA A C 1
ATOM 1609 O O . ALA A 1 206 ? -34.078 4.316 31.232 1.00 95.81 206 ALA A O 1
ATOM 1610 N N . LYS A 1 207 ? -33.018 5.042 29.388 1.00 94.88 207 LYS A N 1
ATOM 1611 C CA . LYS A 1 207 ? -34.165 5.808 28.858 1.00 94.88 207 LYS A CA 1
ATOM 1612 C C . LYS A 1 207 ? -35.373 4.921 28.557 1.00 94.88 207 LYS A C 1
ATOM 1614 O O . LYS A 1 207 ? -36.488 5.256 28.949 1.00 94.88 207 LYS A O 1
ATOM 1619 N N . ILE A 1 208 ? -35.163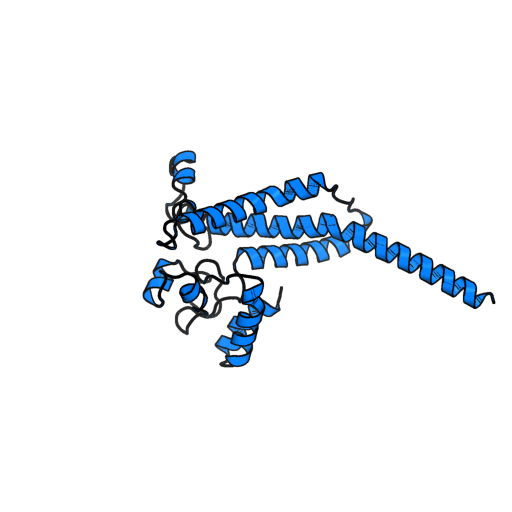 3.774 27.906 1.00 96.12 208 ILE A N 1
ATOM 1620 C CA . ILE A 1 208 ? -36.241 2.816 27.609 1.00 96.12 208 ILE A CA 1
ATOM 1621 C C . ILE A 1 208 ? -36.853 2.270 28.905 1.00 96.12 208 ILE A C 1
ATOM 1623 O O . ILE A 1 208 ? -38.074 2.155 29.011 1.00 96.12 208 ILE A O 1
ATOM 1627 N N . ALA A 1 209 ? -36.027 1.950 29.905 1.00 94.94 209 ALA A N 1
ATOM 1628 C CA . ALA A 1 209 ? -36.508 1.499 31.207 1.00 94.94 209 ALA A CA 1
ATOM 1629 C C . ALA A 1 209 ? -37.312 2.586 31.942 1.00 94.94 209 ALA A C 1
ATOM 1631 O O . ALA A 1 209 ? -38.295 2.257 32.601 1.00 94.94 209 ALA A O 1
ATOM 1632 N N . GLY A 1 210 ? -36.927 3.859 31.807 1.00 94.94 210 GLY A N 1
ATOM 1633 C CA . GLY A 1 210 ? -37.682 5.000 32.330 1.00 94.94 210 GLY A CA 1
ATOM 1634 C C . GLY A 1 210 ? -39.052 5.155 31.667 1.00 94.94 210 GLY A C 1
ATOM 1635 O O . GLY A 1 210 ? -40.052 5.255 32.368 1.00 94.94 210 GLY A O 1
ATOM 1636 N N . LEU A 1 211 ? -39.116 5.083 30.333 1.00 92.62 211 LEU A N 1
ATOM 1637 C CA . LEU A 1 211 ? -40.375 5.176 29.579 1.00 92.62 211 LEU A CA 1
ATOM 1638 C C . LEU A 1 211 ? -41.350 4.036 29.889 1.00 92.62 211 LEU A C 1
ATOM 1640 O O . LEU A 1 211 ? -42.549 4.253 29.893 1.00 92.62 211 LEU A O 1
ATOM 1644 N N . ARG A 1 212 ? -40.852 2.824 30.160 1.00 86.75 212 ARG A N 1
ATOM 1645 C CA . ARG A 1 212 ? -41.699 1.678 30.542 1.00 86.75 212 ARG A CA 1
ATOM 1646 C C . ARG A 1 212 ? -42.290 1.783 31.950 1.00 86.75 212 ARG A C 1
ATOM 1648 O O . ARG A 1 212 ? -43.162 0.989 32.283 1.00 86.75 212 ARG A O 1
ATOM 1655 N N . LYS A 1 213 ? -41.754 2.668 32.793 1.00 80.81 213 LYS A N 1
ATOM 1656 C CA . LYS A 1 213 ? -42.210 2.876 34.175 1.00 80.81 213 LYS A CA 1
ATOM 1657 C C . LYS A 1 213 ? -43.201 4.039 34.314 1.00 80.81 213 LYS A C 1
ATOM 1659 O O . LYS A 1 213 ? -43.776 4.168 35.391 1.00 80.81 213 LYS A O 1
ATOM 1664 N N . ALA A 1 214 ? -43.345 4.872 33.282 1.00 69.06 214 ALA A N 1
ATOM 1665 C CA . ALA A 1 214 ? -44.317 5.963 33.198 1.00 69.06 214 ALA A CA 1
ATOM 1666 C C . ALA A 1 214 ? -45.626 5.470 32.570 1.00 69.06 214 ALA A C 1
ATOM 1668 O O . ALA A 1 214 ? -46.685 5.991 32.977 1.00 69.06 214 ALA A O 1
#

Radius of gyration: 21.67 Å; Cα contacts (8 Å, |Δi|>4): 309; chains: 1; bounding box: 73×29×57 Å

Foldseek 3Di:
DPLLVCLLVCVVVVVNVSNVVSLVVLCVVAVQQQQQFAFPQEPGRHDFLVVLVVPFDNQDSVRRNPPQDDNHGRGTRSHGLLQVLQVVLLVVLLVVCVVCVVPADADPPVSLVVLLVLVCVLVVQVVVQQVVCPSGGLPGCQQQVVVVCVVVVVPDDSQQRHTNDPNHVSSVSSNVSSSSNSNSCCSNVVNVVVVVVVVVVVVVVVVVVVVVVD

=== Feature glossary ===
The record interleaves many kinds of information about one protein. Here is each kind framed as the question it answers.

Q: What known structures does this most resemble?
A: Structural nearest neighbors (via Foldseek easy-search vs the PDB). Reported per hit: target PDB id, E-value, and alignment TM-score. A TM-score above ~0.5 is the conventional threshold for 'same fold'.

Q: Where is each backbone atom in 3D?
A: The mmCIF table is the protein's shape written out atom by atom. For each backbone N, Cα, C, and carbonyl O, it records an (x, y, z) coordinate triple in Å plus the residue type, chain letter, and residue number.

Q: What are the backbone torsion angles?
A: The φ/ψ torsion pair specifies the backbone conformation at each residue. φ rotates about the N–Cα bond, ψ about the Cα–C bond. Steric clashes forbid most of the (φ, ψ) plane — the allowed regions (α-helix basin, β-sheet basin, left-handed helix) are the Ramachandran-allowed regions.

Q: Which residues are buried vs exposed?
A: Solvent-accessible surface area (SASA) is the area in Å² traced out by the centre of a 1.4 Å probe sphere (a water molecule) rolled over the protein's van der Waals surface (Shrake–Rupley / Lee–Richards construction). Buried residues have near-zero SASA; fully exposed residues can exceed 200 Å². The total SASA scales roughly with the number of surface residues.

Q: How confident is the AlphaFold model at each residue?
A: pLDDT is the predicted lDDT-Cα score: AlphaFold's confidence that the local environment of each residue (all inter-atomic distances within 15 Å) is correctly placed. It is a per-residue number between 0 and 100, with higher meaning more reliable.

Q: What does the local fold look like, residue by residue?
A: 3Di is Foldseek's structural alphabet. Each residue is assigned one of twenty discrete states based on how its Cα sits relative to its spatial (not sequential) neighbors. Aligning 3Di strings finds structural homologs roughly as well as full 3D superposition, but orders of magnitude faster.

Q: How big and how compact is the whole molecule?
A: Radius of gyration (Rg) is the root-mean-square distance of Cα atoms from their centroid — a single number for overall size and compactness. A globular domain of N residues has Rg ≈ 2.2·N^0.38 Å; an extended or disordered chain has a much larger Rg. The Cα contact count is the number of residue pairs whose Cα atoms are within 8 Å and are more than four positions apart in sequence — a standard proxy for tertiary packing density. The bounding box is the smallest axis-aligned box enclosing all Cα atoms.

Q: Which residues are in helices, strands, or loops?
A: DSSP 8-state secondary structure assigns each residue one of H (α-helix), G (3₁₀-helix), I (π-helix), E (extended β-strand), B (isolated β-bridge), T (hydrogen-bonded turn), S (bend), or '-' (coil). The assignment is computed from backbone hydrogen-bond geometry via the Kabsch–Sander algorithm.

Q: How mobile is each atom in the crystal?
A: Crystallographic B-factors measure how much each atom's electron density is smeared out, in Å². They rise in mobile loops and surface residues and fall in the buried interior. In AlphaFold models this column is repurposed to hold pLDDT instead.

Q: What if only a Cα trace is available?
A: P-SEA three-state annotation labels each residue as helix, strand, or coil based purely on the geometry of the Cα trace. It serves as a fallback when the full backbone (and thus DSSP) is unavailable.

Q: What family and function is it annotated with?
A: Database cross-references. InterPro integrates a dozen domain/family signature databases into unified entries with residue-range hits. GO terms attach function/process/location labels with evidence codes. CATH codes position the fold in a four-level structural taxonomy. Organism is the NCBI-taxonomy species name.

Q: Are the domains correctly placed relative to each other?
A: Predicted Aligned Error (PAE) is an AlphaFold confidence matrix: entry (i, j) is the expected error in the position of residue j, in ångströms, when the prediction is superimposed on the true structure at residue i. Low PAE within a block of residues means that block is internally rigid and well-predicted; high PAE between two blocks means their relative placement is uncertain even if each block individually is confident.

Q: What do the diagnostic plots show?
A: Three diagnostic plots accompany the record. The Cα contact map visualizes the tertiary structure as a 2D adjacency matrix (8 Å cutoff, sequence-local contacts suppressed). The Ramachandran plot shows the distribution of backbone (φ, ψ) torsions, with points in the α and β basins reflecting secondary structure content. The PAE plot shows AlphaFold's inter-residue confidence as a color matrix.

Q: What is the amino-acid chain?
A: Primary structure: the covalent order of the twenty standard amino acids along the backbone. Two proteins with the same sequence will (almost always) fold to the same structure; two with 30% identity often share a fold but not the details.

Q: What do the rendered images show?
A: The six renders are orthographic views along the three Cartesian axes in both directions. Representation (cartoon, sticks, or surface) and color scheme (sequence-rainbow or by-chain) vary across proteins so the training set covers all the common visualization conventions.